Protein AF-A0A1F4UR75-F1 (afdb_monomer)

Structure (mmCIF, N/CA/C/O backbone):
data_AF-A0A1F4UR75-F1
#
_entry.id   AF-A0A1F4UR75-F1
#
loop_
_atom_site.group_PDB
_atom_site.id
_atom_site.type_symbol
_atom_site.label_atom_id
_atom_site.label_alt_id
_atom_site.label_comp_id
_atom_site.label_asym_id
_atom_site.label_entity_id
_atom_site.label_seq_id
_atom_site.pdbx_PDB_ins_code
_atom_site.Cartn_x
_atom_site.Cartn_y
_atom_site.Cartn_z
_atom_site.occupancy
_atom_site.B_iso_or_equiv
_atom_site.auth_seq_id
_atom_site.auth_comp_id
_atom_site.auth_asym_id
_atom_site.auth_atom_id
_atom_site.pdbx_PDB_model_num
ATOM 1 N N . MET A 1 1 ? 0.824 -4.057 62.130 1.00 45.56 1 MET A N 1
ATOM 2 C CA . MET A 1 1 ? 1.775 -4.028 60.997 1.00 45.56 1 MET A CA 1
ATOM 3 C C . MET A 1 1 ? 0.968 -3.821 59.730 1.00 45.56 1 MET A C 1
ATOM 5 O O . MET A 1 1 ? 0.044 -4.598 59.551 1.00 45.56 1 MET A O 1
ATOM 9 N N . ALA A 1 2 ? 1.361 -2.826 58.917 1.00 42.66 2 ALA A N 1
ATOM 10 C CA . ALA A 1 2 ? 0.898 -2.518 57.550 1.00 42.66 2 ALA A CA 1
ATOM 11 C C . ALA A 1 2 ? -0.597 -2.128 57.402 1.00 42.66 2 ALA A C 1
ATOM 13 O O . ALA A 1 2 ? -1.446 -2.700 58.062 1.00 42.66 2 ALA A O 1
ATOM 14 N N . MET A 1 3 ? -1.008 -1.160 56.581 1.00 41.28 3 MET A N 1
ATOM 15 C CA . MET A 1 3 ? -0.327 -0.401 55.528 1.00 41.28 3 MET A CA 1
ATOM 16 C C . MET A 1 3 ? -0.976 0.988 55.405 1.00 41.28 3 MET A C 1
ATOM 18 O O . MET A 1 3 ? -2.158 1.154 55.681 1.00 41.28 3 MET A O 1
ATOM 22 N N . ASN A 1 4 ? -0.145 1.960 55.041 1.00 51.75 4 ASN A N 1
ATOM 23 C CA . ASN A 1 4 ? -0.416 3.391 54.954 1.00 51.75 4 ASN A CA 1
ATOM 24 C C . ASN A 1 4 ? -1.057 3.724 53.592 1.00 51.75 4 ASN A C 1
ATOM 26 O O . ASN A 1 4 ? -0.573 3.233 52.570 1.00 51.75 4 ASN A O 1
ATOM 30 N N . GLU A 1 5 ? -2.111 4.538 53.589 1.00 48.75 5 GLU A N 1
ATOM 31 C CA . GLU A 1 5 ? -2.809 5.024 52.393 1.00 48.75 5 GLU A CA 1
ATOM 32 C C . GLU A 1 5 ? -2.070 6.204 51.731 1.00 48.75 5 GLU A C 1
ATOM 34 O O . GLU A 1 5 ? -1.594 7.122 52.395 1.00 48.75 5 GLU A O 1
ATOM 39 N N . GLU A 1 6 ? -1.986 6.117 50.400 1.00 46.66 6 GLU A N 1
ATOM 40 C CA . GLU A 1 6 ? -2.059 7.185 49.390 1.00 46.66 6 GLU A CA 1
ATOM 41 C C . GLU A 1 6 ? -1.242 8.482 49.544 1.00 46.66 6 GLU A C 1
ATOM 43 O O . GLU A 1 6 ? -1.611 9.452 50.203 1.00 46.66 6 GLU A O 1
ATOM 48 N N . SER A 1 7 ? -0.185 8.565 48.732 1.00 49.72 7 SER A N 1
ATOM 49 C CA . SER A 1 7 ? 0.423 9.817 48.286 1.00 49.72 7 SER A CA 1
ATOM 50 C C . SER A 1 7 ? -0.243 10.308 46.991 1.00 49.72 7 SER A C 1
ATOM 52 O O . SER A 1 7 ? -0.056 9.726 45.921 1.00 49.72 7 SER A O 1
ATOM 54 N N . VAL A 1 8 ? -0.992 11.405 47.091 1.00 53.31 8 VAL A N 1
ATOM 55 C CA . VAL A 1 8 ? -1.575 12.160 45.973 1.00 53.31 8 VAL A CA 1
ATOM 56 C C . VAL A 1 8 ? -0.464 12.807 45.132 1.00 53.31 8 VAL A C 1
ATOM 58 O O . VAL A 1 8 ? 0.271 13.674 45.606 1.00 53.31 8 VAL A O 1
ATOM 61 N N . ASN A 1 9 ? -0.353 12.393 43.867 1.00 53.16 9 ASN A N 1
ATOM 62 C CA . ASN A 1 9 ? 0.532 12.990 42.866 1.00 53.16 9 ASN A CA 1
ATOM 63 C C . ASN A 1 9 ? 0.052 14.399 42.490 1.00 53.16 9 ASN A C 1
ATOM 65 O O . ASN A 1 9 ? -0.975 14.566 41.833 1.00 53.16 9 ASN A O 1
ATOM 69 N N . GLN A 1 10 ? 0.830 15.417 42.858 1.00 45.66 10 GLN A N 1
ATOM 70 C CA . GLN A 1 10 ? 0.681 16.769 42.330 1.00 45.66 10 GLN A CA 1
ATOM 71 C C . GLN A 1 10 ? 1.393 16.891 40.980 1.00 45.66 10 GLN A C 1
ATOM 73 O O . GLN A 1 10 ? 2.597 17.143 40.915 1.00 45.66 10 GLN A O 1
ATOM 78 N N . LEU A 1 11 ? 0.641 16.741 39.889 1.00 48.97 11 LEU A N 1
ATOM 79 C CA . LEU A 1 11 ? 1.084 17.192 38.572 1.00 48.97 11 LEU A CA 1
ATOM 80 C C . LEU A 1 11 ? 0.939 18.714 38.509 1.00 48.97 11 LEU A C 1
ATOM 82 O O . LEU A 1 11 ? -0.148 19.272 38.380 1.00 48.97 11 LEU A O 1
ATOM 86 N N . LYS A 1 12 ? 2.084 19.374 38.660 1.00 50.56 12 LYS A N 1
ATOM 87 C CA . LYS A 1 12 ? 2.270 20.814 38.538 1.00 50.56 12 LYS A CA 1
ATOM 88 C C . LYS A 1 12 ? 1.898 21.236 37.113 1.00 50.56 12 LYS A C 1
ATOM 90 O O . LYS A 1 12 ? 2.596 20.902 36.159 1.00 50.56 12 LYS A O 1
ATOM 95 N N . GLN A 1 13 ? 0.780 21.939 36.986 1.00 46.56 13 GLN A N 1
ATOM 96 C CA . GLN A 1 13 ? 0.295 22.547 35.753 1.00 46.56 13 GLN A CA 1
ATOM 97 C C . GLN A 1 13 ? 1.332 23.573 35.267 1.00 46.56 13 GLN A C 1
ATOM 99 O O . GLN A 1 13 ? 1.573 24.585 35.923 1.00 46.56 13 GLN A O 1
ATOM 104 N N . ILE A 1 14 ? 2.008 23.268 34.159 1.00 51.44 14 ILE A N 1
ATOM 105 C CA . ILE A 1 14 ? 2.943 24.183 33.501 1.00 51.44 14 ILE A CA 1
ATOM 106 C C . ILE A 1 14 ? 2.097 25.122 32.640 1.00 51.44 14 ILE A C 1
ATOM 108 O O . ILE A 1 14 ? 1.549 24.708 31.620 1.00 51.44 14 ILE A O 1
ATOM 112 N N . GLU A 1 15 ? 1.950 26.373 33.075 1.00 43.03 15 GLU A N 1
ATOM 113 C CA . GLU A 1 15 ? 1.358 27.428 32.255 1.00 43.03 15 GLU A CA 1
ATOM 114 C C . GLU A 1 15 ? 2.256 27.699 31.034 1.00 43.03 15 GLU A C 1
ATOM 116 O O . GLU A 1 15 ? 3.467 27.896 31.189 1.00 43.03 15 GLU A O 1
ATOM 121 N N . PRO A 1 16 ? 1.703 27.725 29.810 1.00 51.28 16 PRO A N 1
ATOM 122 C CA . PRO A 1 16 ? 2.460 28.132 28.641 1.00 51.28 16 PRO A CA 1
ATOM 123 C C . PRO A 1 16 ? 2.776 29.627 28.743 1.00 51.28 16 PRO A C 1
ATOM 125 O O . PRO A 1 16 ? 1.888 30.479 28.707 1.00 51.28 16 PRO A O 1
ATOM 128 N N . HIS A 1 17 ? 4.066 29.946 28.858 1.00 49.00 17 HIS A N 1
ATOM 129 C CA . HIS A 1 17 ? 4.560 31.311 28.736 1.00 49.00 17 HIS A CA 1
ATOM 130 C C . HIS A 1 17 ? 4.099 31.911 27.403 1.00 49.00 17 HIS A C 1
ATOM 132 O O . HIS A 1 17 ? 4.398 31.382 26.330 1.00 49.00 17 HIS A O 1
ATOM 138 N N . ALA A 1 18 ? 3.381 33.032 27.498 1.00 47.09 18 ALA A N 1
ATOM 139 C CA . ALA A 1 18 ? 2.955 33.853 26.377 1.00 47.09 18 ALA A CA 1
ATOM 140 C C . ALA A 1 18 ? 4.167 34.232 25.513 1.00 47.09 18 ALA A C 1
ATOM 142 O O . ALA A 1 18 ? 4.957 35.113 25.852 1.00 47.09 18 ALA A O 1
ATOM 143 N N . THR A 1 19 ? 4.327 33.533 24.394 1.00 58.84 19 THR A N 1
ATOM 144 C CA . THR A 1 19 ? 5.276 33.900 23.351 1.00 58.84 19 THR A CA 1
ATOM 145 C C . THR A 1 19 ? 4.691 35.081 22.587 1.00 58.84 19 THR A C 1
ATOM 147 O O . THR A 1 19 ? 3.535 35.067 22.166 1.00 58.84 19 THR A O 1
ATOM 150 N N . ASN A 1 20 ? 5.487 36.146 22.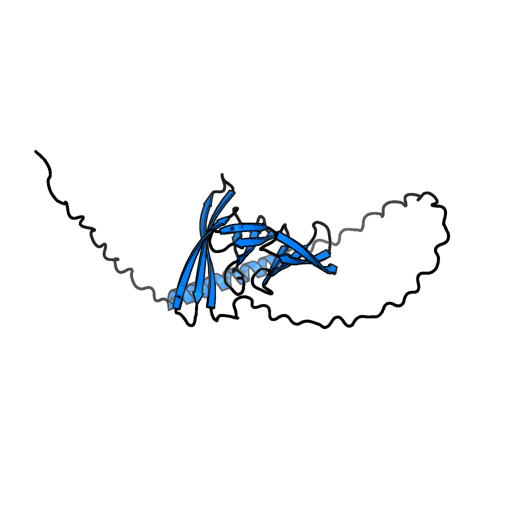482 1.00 60.06 20 ASN A N 1
ATOM 151 C CA . ASN A 1 20 ? 5.131 37.401 21.830 1.00 60.06 20 ASN A CA 1
ATOM 152 C C . ASN A 1 20 ? 4.484 37.134 20.464 1.00 60.06 20 ASN A C 1
ATOM 154 O O . ASN A 1 20 ? 5.114 36.566 19.572 1.00 60.06 20 ASN A O 1
ATOM 158 N N . GLY A 1 21 ? 3.212 37.520 20.339 1.00 56.16 21 GLY A N 1
ATOM 159 C CA . GLY A 1 21 ? 2.343 37.186 19.217 1.00 56.16 21 GLY A CA 1
ATOM 160 C C . GLY A 1 21 ? 2.830 37.768 17.897 1.00 56.16 21 GLY A C 1
ATOM 161 O O . GLY A 1 21 ? 2.436 38.863 17.499 1.00 56.16 21 GLY A O 1
ATOM 162 N N . ILE A 1 22 ? 3.649 37.004 17.179 1.00 68.75 22 ILE A N 1
ATOM 163 C CA . ILE A 1 22 ? 3.828 37.189 15.745 1.00 68.75 22 ILE A CA 1
ATOM 164 C C . ILE A 1 22 ? 2.495 36.796 15.111 1.00 68.75 22 ILE A C 1
ATOM 166 O O . ILE A 1 22 ? 2.059 35.650 15.198 1.00 68.75 22 ILE A O 1
ATOM 170 N N . SER A 1 23 ? 1.815 37.775 14.516 1.00 80.62 23 SER A N 1
ATOM 171 C CA . SER A 1 23 ? 0.553 37.542 13.816 1.00 80.62 23 SER A CA 1
ATOM 172 C C . SER A 1 23 ? 0.730 36.433 12.779 1.00 80.62 23 SER A C 1
ATOM 174 O O . SER A 1 23 ? 1.671 36.468 11.985 1.00 80.62 23 SER A O 1
ATOM 176 N N . TRP A 1 24 ? -0.206 35.484 12.735 1.00 76.00 24 TRP A N 1
ATOM 177 C CA . TRP A 1 24 ? -0.240 34.415 11.730 1.00 76.00 24 TRP A CA 1
ATOM 178 C C . TRP A 1 24 ? -0.169 34.952 10.291 1.00 76.00 24 TRP A C 1
ATOM 180 O O . TRP A 1 24 ? 0.378 34.301 9.405 1.00 76.00 24 TRP A O 1
ATOM 190 N N . LYS A 1 25 ? -0.635 36.189 10.063 1.00 81.06 25 LYS A N 1
ATOM 191 C CA . LYS A 1 25 ? -0.498 36.882 8.773 1.00 81.06 25 LYS A CA 1
ATOM 192 C C . LYS A 1 25 ? 0.965 37.142 8.404 1.00 81.06 25 LYS A C 1
ATOM 194 O O . LYS A 1 25 ? 1.336 36.987 7.246 1.00 81.06 25 LYS A O 1
ATOM 199 N N . THR A 1 26 ? 1.800 37.498 9.376 1.00 84.31 26 THR A N 1
ATOM 200 C CA . THR A 1 26 ? 3.237 37.721 9.174 1.00 84.31 26 THR A CA 1
ATOM 201 C C . THR A 1 26 ? 3.942 36.414 8.818 1.00 84.31 26 THR A C 1
ATOM 203 O O . THR A 1 26 ? 4.762 36.395 7.905 1.00 84.31 26 THR A O 1
ATOM 206 N N . VAL A 1 27 ? 3.572 35.309 9.472 1.00 82.38 27 VAL A N 1
ATOM 207 C CA . VAL A 1 27 ? 4.117 33.974 9.172 1.00 82.38 27 VAL A CA 1
ATOM 208 C C . VAL A 1 27 ? 3.752 33.539 7.750 1.00 82.38 27 VAL A C 1
ATOM 210 O O 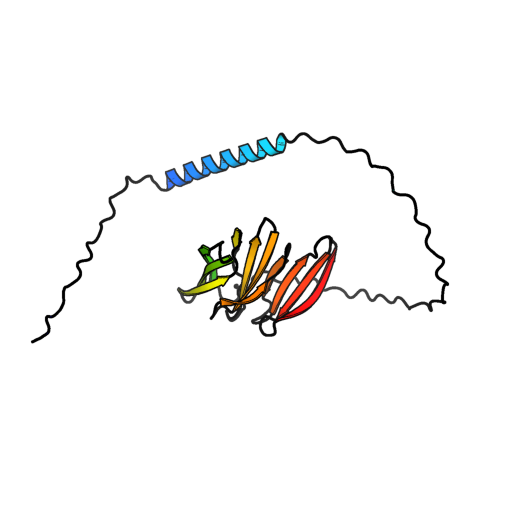. VAL A 1 27 ? 4.625 33.108 6.998 1.00 82.38 27 VAL A O 1
ATOM 213 N N . ALA A 1 28 ? 2.493 33.731 7.341 1.00 85.25 28 ALA A N 1
ATOM 214 C CA . ALA A 1 28 ? 2.035 33.397 5.993 1.00 85.25 28 ALA A CA 1
ATOM 215 C C . ALA A 1 28 ? 2.757 34.211 4.903 1.00 85.25 28 ALA A C 1
ATOM 217 O O . ALA A 1 28 ? 3.161 33.655 3.883 1.00 85.25 28 ALA A O 1
ATOM 218 N N . ILE A 1 29 ? 2.976 35.513 5.127 1.00 89.94 29 ILE A N 1
ATOM 219 C CA . ILE A 1 29 ? 3.695 36.377 4.177 1.00 89.94 29 ILE A CA 1
ATOM 220 C C . ILE A 1 29 ? 5.158 35.942 4.046 1.00 89.94 29 ILE A C 1
ATOM 222 O O . ILE A 1 29 ? 5.657 35.817 2.929 1.00 89.94 29 ILE A O 1
ATOM 226 N N . ILE A 1 30 ? 5.842 35.671 5.163 1.00 90.19 30 ILE A N 1
ATOM 227 C CA . ILE A 1 30 ? 7.238 35.211 5.138 1.00 90.19 30 ILE A CA 1
ATOM 228 C C . ILE A 1 30 ? 7.341 33.869 4.402 1.00 90.19 30 ILE A C 1
ATOM 230 O O . ILE A 1 30 ? 8.210 33.710 3.547 1.00 90.19 30 ILE A O 1
ATOM 234 N N . SER A 1 31 ? 6.423 32.934 4.665 1.00 89.81 31 SER A N 1
ATOM 235 C CA . SER A 1 31 ? 6.385 31.632 3.990 1.00 89.81 31 SER A CA 1
ATOM 236 C C . SER A 1 31 ? 6.200 31.762 2.470 1.00 89.81 31 SER A C 1
ATOM 238 O O . SER A 1 31 ? 6.928 31.124 1.705 1.00 89.81 31 SER A O 1
ATOM 240 N N . LEU A 1 32 ? 5.304 32.649 2.019 1.00 92.62 32 LEU A N 1
ATOM 241 C CA . LEU A 1 32 ? 5.087 32.932 0.595 1.00 92.62 32 LEU A CA 1
ATOM 242 C C . LEU A 1 32 ? 6.330 33.524 -0.080 1.00 92.62 32 LEU A C 1
ATOM 244 O O . LEU A 1 32 ? 6.699 33.094 -1.173 1.00 92.62 32 LEU A O 1
ATOM 248 N N . VAL A 1 33 ? 6.997 34.481 0.573 1.00 93.69 33 VAL A N 1
ATOM 249 C CA . VAL A 1 33 ? 8.207 35.118 0.029 1.00 93.69 33 VAL A CA 1
ATOM 250 C C . VAL A 1 33 ? 9.348 34.109 -0.085 1.00 93.69 33 VAL A C 1
ATOM 252 O O . VAL A 1 33 ? 9.989 34.039 -1.132 1.00 93.69 33 VAL A O 1
ATOM 255 N N . VAL A 1 34 ? 9.579 33.295 0.950 1.00 93.81 34 VAL A N 1
ATOM 256 C CA . VAL A 1 34 ? 10.643 32.277 0.951 1.00 93.81 34 VAL A CA 1
ATOM 257 C C . VAL A 1 34 ? 10.380 31.208 -0.114 1.00 93.81 34 VAL A C 1
ATOM 259 O O . VAL A 1 34 ? 11.286 30.873 -0.877 1.00 93.81 34 VAL A O 1
ATOM 262 N N . SER A 1 35 ? 9.136 30.731 -0.229 1.00 89.94 35 SER A N 1
ATOM 263 C CA . SER A 1 35 ? 8.757 29.717 -1.223 1.00 89.94 35 SER A CA 1
ATOM 264 C C . SER A 1 35 ? 8.888 30.242 -2.657 1.00 89.94 35 SER A C 1
ATOM 266 O O . SER A 1 35 ? 9.420 29.551 -3.526 1.00 89.94 35 SER A O 1
ATOM 268 N N . GLY A 1 36 ? 8.479 31.492 -2.908 1.00 94.19 36 GLY A N 1
ATOM 269 C CA . GLY A 1 36 ? 8.629 32.129 -4.218 1.00 94.19 36 GLY A CA 1
ATOM 270 C C . GLY A 1 36 ? 10.093 32.322 -4.629 1.00 94.19 36 GLY A C 1
ATOM 271 O O . GLY A 1 36 ? 10.456 32.052 -5.774 1.00 94.19 36 GLY A O 1
ATOM 272 N N . LEU A 1 37 ? 10.956 32.731 -3.694 1.00 95.38 37 LEU A N 1
ATOM 273 C CA . LEU A 1 37 ? 12.392 32.901 -3.947 1.00 95.38 37 LEU A CA 1
ATOM 274 C C . LEU A 1 37 ? 13.082 31.567 -4.257 1.00 95.38 37 LEU A C 1
ATOM 276 O O . LEU A 1 37 ? 13.896 31.495 -5.180 1.00 95.38 37 LEU A O 1
ATOM 280 N N . LEU A 1 38 ? 12.721 30.506 -3.530 1.00 93.62 38 LEU A N 1
ATOM 281 C CA . LEU A 1 38 ? 13.238 29.161 -3.772 1.00 93.62 38 LEU A CA 1
ATOM 282 C C . LEU A 1 38 ? 12.833 28.647 -5.161 1.00 93.62 38 LEU A C 1
ATOM 284 O O . LEU A 1 38 ? 13.672 28.126 -5.897 1.00 93.62 38 LEU A O 1
ATOM 288 N N . PHE A 1 39 ? 11.576 28.858 -5.556 1.00 93.12 39 PHE A N 1
ATOM 289 C CA . PHE A 1 39 ? 11.079 28.467 -6.874 1.00 93.12 39 PHE A CA 1
ATOM 290 C C . PHE A 1 39 ? 11.828 29.176 -8.016 1.00 93.12 39 PHE A C 1
ATOM 292 O O . PHE A 1 39 ? 12.240 28.536 -8.987 1.00 93.12 39 PHE A O 1
ATOM 299 N N . LEU A 1 40 ? 12.089 30.481 -7.881 1.00 95.06 40 LEU A N 1
ATOM 300 C CA . LEU A 1 40 ? 12.864 31.241 -8.869 1.00 95.06 40 LEU A CA 1
ATOM 301 C C . LEU A 1 40 ? 14.317 30.754 -8.985 1.00 95.06 40 LEU A C 1
ATOM 303 O O . LEU A 1 40 ? 14.854 30.698 -10.094 1.00 95.06 40 LEU A O 1
ATOM 307 N N . LEU A 1 41 ? 14.949 30.361 -7.874 1.00 93.62 41 LEU A N 1
ATOM 308 C CA . LEU A 1 41 ? 16.299 29.787 -7.894 1.00 93.62 41 LEU A CA 1
ATOM 309 C C . LEU A 1 41 ? 16.344 28.439 -8.624 1.00 93.62 41 LEU A C 1
ATOM 311 O O . LEU A 1 41 ? 17.260 28.208 -9.415 1.00 93.62 41 LEU A O 1
ATOM 315 N N . ILE A 1 42 ? 15.348 27.573 -8.416 1.00 91.81 42 ILE A N 1
ATOM 316 C CA . ILE A 1 42 ? 15.246 26.285 -9.119 1.00 91.81 42 ILE A CA 1
ATOM 317 C C . ILE A 1 42 ? 15.095 26.510 -10.628 1.00 91.81 42 ILE A C 1
ATOM 319 O O . ILE A 1 42 ? 15.823 25.902 -11.416 1.00 91.81 42 ILE A O 1
ATOM 323 N N . LEU A 1 43 ? 14.219 27.430 -11.044 1.00 91.06 43 LEU A N 1
ATOM 324 C CA . LEU A 1 43 ? 14.051 27.773 -12.460 1.00 91.06 43 LEU A CA 1
ATOM 325 C C . LEU A 1 43 ? 15.346 28.308 -13.087 1.00 91.06 43 LEU A C 1
ATOM 327 O O . LEU A 1 43 ? 15.711 27.902 -14.192 1.00 91.06 43 LEU A O 1
ATOM 331 N N . ALA A 1 44 ? 16.080 29.164 -12.373 1.00 92.00 44 ALA A N 1
ATOM 332 C CA . ALA A 1 44 ? 17.362 29.686 -12.841 1.00 92.00 44 ALA A CA 1
ATOM 333 C C . ALA A 1 44 ? 18.430 28.586 -12.999 1.00 92.00 44 ALA A C 1
ATOM 335 O O . ALA A 1 44 ? 19.242 28.643 -13.926 1.00 92.00 44 ALA A O 1
ATOM 336 N N . LEU A 1 45 ? 18.426 27.570 -12.130 1.00 88.94 45 LEU A N 1
ATOM 337 C CA . LEU A 1 45 ? 19.327 26.418 -12.231 1.00 88.94 45 LEU A CA 1
ATOM 338 C C . LEU A 1 45 ? 18.985 25.511 -13.418 1.00 88.94 45 LEU A C 1
ATOM 340 O O . LEU A 1 45 ? 19.894 25.033 -14.096 1.00 88.94 45 LEU A O 1
ATOM 344 N N . ILE A 1 46 ? 17.697 25.303 -13.705 1.00 86.25 46 ILE A N 1
ATOM 345 C CA . ILE A 1 46 ? 17.254 24.518 -14.867 1.00 86.25 46 ILE A CA 1
ATOM 346 C C . ILE A 1 46 ? 17.636 25.235 -16.167 1.00 86.25 46 ILE A C 1
ATOM 348 O O . ILE A 1 46 ? 18.216 24.613 -17.057 1.00 86.25 46 ILE A O 1
ATOM 352 N N . ALA A 1 47 ? 17.403 26.548 -16.252 1.00 83.44 47 ALA A N 1
ATOM 353 C CA . ALA A 1 47 ? 17.735 27.350 -17.432 1.00 83.44 47 ALA A CA 1
ATOM 354 C C . ALA A 1 47 ? 19.246 27.411 -17.735 1.00 83.44 47 ALA A C 1
ATOM 356 O O . ALA A 1 47 ? 19.637 27.668 -18.870 1.00 83.44 47 ALA A O 1
ATOM 357 N N . ARG A 1 48 ? 20.106 27.170 -16.735 1.00 81.06 48 ARG A N 1
ATOM 358 C CA . ARG A 1 48 ? 21.569 27.168 -16.889 1.00 81.06 48 ARG A CA 1
ATOM 359 C C . ARG A 1 48 ? 22.170 25.811 -17.241 1.00 81.06 48 ARG A C 1
ATOM 361 O O . ARG A 1 48 ? 23.391 25.737 -17.372 1.00 81.06 48 ARG A O 1
ATOM 368 N N . ARG A 1 49 ? 21.379 24.743 -17.394 1.00 75.81 49 ARG A N 1
ATOM 369 C CA . ARG A 1 49 ? 21.950 23.454 -17.802 1.00 75.81 49 ARG A CA 1
ATOM 370 C C . ARG A 1 49 ? 22.513 23.580 -19.225 1.00 75.81 49 ARG A C 1
ATOM 372 O O . ARG A 1 49 ? 21.748 23.871 -20.144 1.00 75.81 49 ARG A O 1
ATOM 379 N N . PRO A 1 50 ? 23.831 23.390 -19.423 1.00 69.12 50 PRO A N 1
ATOM 380 C CA . PRO A 1 50 ? 24.413 23.420 -20.753 1.00 69.12 50 PRO A CA 1
ATOM 381 C C . PRO A 1 50 ? 23.787 22.293 -21.573 1.00 69.12 50 PRO A C 1
ATOM 383 O O . PRO A 1 50 ? 23.789 21.136 -21.147 1.00 69.12 50 PRO A O 1
ATOM 386 N N . MET A 1 51 ? 23.224 22.635 -22.733 1.00 68.19 51 MET A N 1
ATOM 387 C CA . MET A 1 51 ? 22.800 21.635 -23.706 1.00 68.19 51 MET A CA 1
ATOM 388 C C . MET A 1 51 ? 24.044 20.852 -24.123 1.00 68.19 51 MET A C 1
ATOM 390 O O . MET A 1 51 ? 24.936 21.395 -24.775 1.00 68.19 51 MET A O 1
ATOM 394 N N . LEU A 1 52 ? 24.132 19.593 -23.690 1.00 72.19 52 LEU A N 1
ATOM 395 C CA . LEU A 1 52 ? 25.164 18.691 -24.178 1.00 72.19 52 LEU A CA 1
ATOM 396 C C . LEU A 1 52 ? 24.992 18.547 -25.696 1.00 72.19 52 LEU A C 1
ATOM 398 O O . LEU A 1 52 ? 23.865 18.348 -26.159 1.00 72.19 52 LEU A O 1
ATOM 402 N N . PRO A 1 53 ? 26.079 18.658 -26.477 1.00 73.81 53 PRO A N 1
ATOM 403 C CA . PRO A 1 53 ? 26.013 18.404 -27.903 1.00 73.81 53 PRO A CA 1
ATOM 404 C C . PRO A 1 53 ? 25.534 16.962 -28.139 1.00 73.81 53 PRO A C 1
ATOM 406 O O . PRO A 1 53 ? 25.916 16.063 -27.381 1.00 73.81 53 PRO A O 1
ATOM 409 N N . PRO A 1 54 ? 24.697 16.726 -29.164 1.00 69.38 54 PRO A N 1
ATOM 410 C CA . PRO A 1 54 ? 24.232 15.387 -29.496 1.00 69.38 54 PRO A CA 1
ATOM 411 C C . PRO A 1 54 ? 25.440 14.479 -29.741 1.00 69.38 54 PRO A C 1
ATOM 413 O O . PRO A 1 54 ? 26.321 14.809 -30.540 1.00 69.38 54 PRO A O 1
ATOM 416 N N . GLN A 1 55 ? 25.509 13.357 -29.021 1.00 72.19 55 GLN A N 1
ATOM 417 C CA . GLN A 1 55 ? 26.572 12.383 -29.234 1.00 72.19 55 GLN A CA 1
ATOM 418 C C . GLN A 1 55 ? 26.410 11.730 -30.616 1.00 72.19 55 GLN A C 1
ATOM 420 O O . GLN A 1 55 ? 25.285 11.409 -31.010 1.00 72.19 55 GLN A O 1
ATOM 425 N N . PRO A 1 56 ? 27.508 11.524 -31.362 1.00 68.88 56 PRO A N 1
ATOM 426 C CA . PRO A 1 56 ? 27.461 10.805 -32.624 1.00 68.88 56 PRO A CA 1
ATOM 427 C C . PRO A 1 56 ? 27.040 9.350 -32.383 1.00 68.88 56 PRO A C 1
ATOM 429 O O . PRO A 1 56 ? 27.601 8.662 -31.531 1.00 68.88 56 PRO A O 1
ATOM 432 N N . LEU A 1 57 ? 26.047 8.896 -33.152 1.00 63.28 57 LEU A N 1
ATOM 433 C CA . LEU A 1 57 ? 25.611 7.501 -33.217 1.00 63.28 57 LEU A CA 1
ATOM 434 C C . LEU A 1 57 ? 26.818 6.608 -33.535 1.00 63.28 57 LEU A C 1
ATOM 436 O O . LEU A 1 57 ? 27.425 6.727 -34.600 1.00 63.28 57 LEU A O 1
ATOM 440 N N . GLY A 1 58 ? 27.173 5.736 -32.593 1.00 71.12 58 GLY A N 1
ATOM 441 C CA . GLY A 1 58 ? 28.182 4.704 -32.807 1.00 71.12 58 GLY A CA 1
ATOM 442 C C . GLY A 1 58 ? 27.758 3.716 -33.906 1.00 71.12 58 GLY A C 1
ATOM 443 O O . GLY A 1 58 ? 26.566 3.591 -34.200 1.00 71.12 58 GLY A O 1
ATOM 444 N N . PRO A 1 59 ? 28.718 3.018 -34.535 1.00 65.69 59 PRO A N 1
ATOM 445 C CA . PRO A 1 59 ? 28.430 2.064 -35.597 1.00 65.69 59 PRO A CA 1
ATOM 446 C C . PRO A 1 59 ? 27.574 0.898 -35.084 1.00 65.69 59 PRO A C 1
ATOM 448 O O . PRO A 1 59 ? 27.852 0.313 -34.036 1.00 65.69 59 PRO A O 1
ATOM 451 N N . LEU A 1 60 ? 26.537 0.574 -35.858 1.00 63.09 60 LEU A N 1
ATOM 452 C CA . LEU A 1 60 ? 25.646 -0.567 -35.652 1.00 63.09 60 LEU A CA 1
ATOM 453 C C . LEU A 1 60 ? 26.443 -1.886 -35.618 1.00 63.09 60 LEU A C 1
ATOM 455 O O . LEU A 1 60 ? 27.326 -2.079 -36.460 1.00 63.09 60 LEU A O 1
ATOM 459 N N . PRO A 1 61 ? 26.141 -2.805 -34.683 1.00 58.41 61 PRO A N 1
ATOM 460 C CA . PRO A 1 61 ? 26.768 -4.117 -34.654 1.00 58.41 61 PRO A CA 1
ATOM 461 C C . PRO A 1 61 ? 26.357 -4.950 -35.875 1.00 58.41 61 PRO A C 1
ATOM 463 O O . PRO A 1 61 ? 25.196 -4.971 -36.280 1.00 58.41 61 PRO A O 1
ATOM 466 N N . LEU A 1 62 ? 27.357 -5.623 -36.447 1.00 57.75 62 LEU A N 1
ATOM 467 C CA . LEU A 1 62 ? 27.255 -6.517 -37.595 1.00 57.75 62 LEU A CA 1
ATOM 468 C C . LEU A 1 62 ? 26.289 -7.683 -37.351 1.00 57.75 62 LEU A C 1
ATOM 470 O O . LEU A 1 62 ? 26.296 -8.330 -36.304 1.00 57.75 62 LEU A O 1
ATOM 474 N N . GLU A 1 63 ? 25.516 -7.940 -38.399 1.00 56.59 63 GLU A N 1
ATOM 475 C CA . GLU A 1 63 ? 24.552 -9.012 -38.609 1.00 56.59 63 GLU A CA 1
ATOM 476 C C . GLU A 1 63 ? 25.123 -10.397 -38.256 1.00 56.59 63 GLU A C 1
ATOM 478 O O . GLU A 1 63 ? 26.077 -10.881 -38.869 1.00 56.59 63 GLU A O 1
ATOM 483 N N . VAL A 1 64 ? 24.535 -11.039 -37.244 1.00 55.81 64 VAL A N 1
ATOM 484 C CA . VAL A 1 64 ? 24.813 -12.434 -36.886 1.00 55.81 64 VAL A CA 1
ATOM 485 C C . VAL A 1 64 ? 23.943 -13.328 -37.765 1.00 55.81 64 VAL A C 1
ATOM 487 O O . VAL A 1 64 ? 22.716 -13.254 -37.716 1.00 55.81 64 VAL A O 1
ATOM 490 N N . ALA A 1 65 ? 24.589 -14.178 -38.563 1.00 55.25 65 ALA A N 1
ATOM 491 C CA . ALA A 1 65 ? 23.938 -15.157 -39.424 1.00 55.25 65 ALA A CA 1
ATOM 492 C C . ALA A 1 65 ? 23.002 -16.082 -38.622 1.00 55.25 65 ALA A C 1
ATOM 494 O O . ALA A 1 65 ? 23.438 -16.805 -37.723 1.00 55.25 65 ALA A O 1
ATOM 495 N N . GLN A 1 66 ? 21.714 -16.067 -38.969 1.00 45.50 66 GLN A N 1
ATOM 496 C CA . GLN A 1 66 ? 20.717 -17.012 -38.467 1.00 45.50 66 GLN A CA 1
ATOM 497 C C . GLN A 1 66 ? 20.850 -18.373 -39.177 1.00 45.50 66 GLN A C 1
ATOM 499 O O . GLN A 1 66 ? 21.029 -18.407 -40.396 1.00 45.50 66 GLN A O 1
ATOM 504 N N . PRO A 1 67 ? 20.719 -19.506 -38.464 1.00 51.81 67 PRO A N 1
ATOM 505 C CA . PRO A 1 67 ? 20.614 -20.819 -39.092 1.00 51.81 67 PRO A CA 1
ATOM 506 C C . PRO A 1 67 ? 19.229 -21.025 -39.731 1.00 51.81 67 PRO A C 1
ATOM 508 O O . PRO A 1 67 ? 18.205 -20.667 -39.148 1.00 51.81 67 PRO A O 1
ATOM 511 N N . GLU A 1 68 ? 19.205 -21.641 -40.918 1.00 44.91 68 GLU A N 1
ATOM 512 C CA . GLU A 1 68 ? 17.990 -22.040 -41.640 1.00 44.91 68 GLU A CA 1
ATOM 513 C C . GLU A 1 68 ? 17.087 -22.936 -40.776 1.00 44.91 68 GLU A C 1
ATOM 515 O O . GLU A 1 68 ? 17.362 -24.117 -40.548 1.00 44.91 68 GLU A O 1
ATOM 520 N N . ILE A 1 69 ? 15.956 -22.383 -40.339 1.00 49.03 69 ILE A N 1
ATOM 521 C CA . ILE A 1 69 ? 14.841 -23.153 -39.791 1.00 49.03 69 ILE A CA 1
ATOM 522 C C . ILE A 1 69 ? 13.977 -23.605 -40.971 1.00 49.03 69 ILE A C 1
ATOM 524 O O . ILE A 1 69 ? 13.383 -22.790 -41.677 1.00 49.03 69 ILE A O 1
ATOM 528 N N . LYS A 1 70 ? 13.902 -24.924 -41.180 1.00 44.66 70 LYS A N 1
ATOM 529 C CA . LYS A 1 70 ? 13.009 -25.557 -42.159 1.00 44.66 70 LYS A CA 1
ATOM 530 C C . LYS A 1 70 ? 11.561 -25.120 -41.914 1.00 44.66 70 LYS A C 1
ATOM 532 O O . LYS A 1 70 ? 10.984 -25.417 -40.870 1.00 44.66 70 LYS A O 1
ATOM 537 N N . GLN A 1 71 ? 10.983 -24.439 -42.901 1.00 41.47 71 GLN A N 1
ATOM 538 C CA . GLN A 1 71 ? 9.573 -24.063 -42.948 1.00 41.47 71 GLN A CA 1
ATOM 539 C C . GLN A 1 71 ? 8.693 -25.317 -43.019 1.00 41.47 71 GLN A C 1
ATOM 541 O O . GLN A 1 71 ? 8.601 -25.968 -44.058 1.00 41.47 71 GLN A O 1
ATOM 546 N N . ASN A 1 72 ? 8.009 -25.634 -41.921 1.00 46.97 72 ASN A N 1
ATOM 547 C CA . ASN A 1 72 ? 6.793 -26.435 -41.985 1.00 46.97 72 ASN A CA 1
ATOM 548 C C . ASN A 1 72 ? 5.636 -25.512 -42.383 1.00 46.97 72 ASN A C 1
ATOM 550 O O . ASN A 1 72 ? 5.474 -24.430 -41.819 1.00 46.97 72 ASN A O 1
ATOM 554 N N . ALA A 1 73 ? 4.863 -25.940 -43.380 1.00 43.53 73 ALA A N 1
ATOM 555 C CA . ALA A 1 73 ? 3.737 -25.203 -43.938 1.00 43.53 73 ALA A CA 1
ATOM 556 C C . ALA A 1 73 ? 2.740 -24.781 -42.845 1.00 43.53 73 ALA A C 1
ATOM 558 O O . ALA A 1 73 ? 2.135 -25.621 -42.178 1.00 43.53 73 ALA A O 1
ATOM 559 N N . MET A 1 74 ? 2.573 -23.468 -42.679 1.00 39.38 74 MET A N 1
ATOM 560 C CA . MET A 1 74 ? 1.549 -22.864 -41.833 1.00 39.38 74 MET A CA 1
ATOM 561 C C . MET A 1 74 ? 0.242 -22.777 -42.622 1.00 39.38 74 MET A C 1
ATOM 563 O O . MET A 1 74 ? 0.159 -22.111 -43.654 1.00 39.38 74 MET A O 1
ATOM 567 N N . THR A 1 75 ? -0.788 -23.452 -42.125 1.00 46.38 75 THR A N 1
ATOM 568 C CA . THR A 1 75 ? -2.175 -23.259 -42.549 1.00 46.38 75 THR A CA 1
ATOM 569 C C . THR A 1 75 ? -2.605 -21.827 -42.198 1.00 46.38 75 THR A C 1
ATOM 571 O O . THR A 1 75 ? -2.352 -21.396 -41.070 1.00 46.38 75 THR A O 1
ATOM 574 N N . PRO A 1 76 ? -3.243 -21.066 -43.105 1.00 40.59 76 PRO A N 1
ATOM 575 C CA . PRO A 1 76 ? -3.669 -19.703 -42.810 1.00 40.59 76 PRO A CA 1
ATOM 576 C C . PRO A 1 76 ? -4.748 -19.704 -41.720 1.00 40.59 76 PRO A C 1
ATOM 578 O O . PRO A 1 76 ? -5.823 -20.280 -41.888 1.00 40.59 76 PRO A O 1
ATOM 581 N N . VAL A 1 77 ? -4.450 -19.048 -40.598 1.00 43.81 77 VAL A N 1
ATOM 582 C CA . VAL A 1 77 ? -5.428 -18.747 -39.548 1.00 43.81 77 VAL A CA 1
ATOM 583 C C . VAL A 1 77 ? -6.354 -17.646 -40.080 1.00 43.81 77 VAL A C 1
ATOM 585 O O . VAL A 1 77 ? -5.858 -16.617 -40.540 1.00 43.81 77 VAL A O 1
ATOM 588 N N . PRO A 1 78 ? -7.686 -17.824 -40.063 1.00 37.81 78 PRO A N 1
ATOM 589 C CA . PRO A 1 78 ? -8.601 -16.798 -40.535 1.00 37.81 78 PRO A CA 1
ATOM 590 C C . PRO A 1 78 ? -8.633 -15.630 -39.543 1.00 37.81 78 PRO A C 1
ATOM 592 O O . PRO A 1 78 ? -9.216 -15.722 -38.464 1.00 37.81 78 PRO A O 1
ATOM 595 N N . THR A 1 79 ? -8.027 -14.508 -39.929 1.00 43.75 79 THR A N 1
ATOM 596 C CA . THR A 1 79 ? -8.089 -13.239 -39.196 1.00 43.75 79 THR A CA 1
ATOM 597 C C . THR A 1 79 ? -9.471 -12.608 -39.368 1.00 43.75 79 THR A C 1
ATOM 599 O O . THR A 1 79 ? -9.693 -11.770 -40.237 1.00 43.75 79 THR A O 1
ATOM 602 N N . LYS A 1 80 ? -10.424 -13.009 -38.527 1.00 39.09 80 LYS A N 1
ATOM 603 C CA . LYS A 1 80 ? -11.537 -12.139 -38.134 1.00 39.09 80 LYS A CA 1
ATOM 604 C C . LYS A 1 80 ? -11.176 -11.539 -36.781 1.00 39.09 80 LYS A C 1
ATOM 606 O O . LYS A 1 80 ? -11.550 -12.075 -35.747 1.00 39.09 80 LYS A O 1
ATOM 611 N N . GLN A 1 81 ? -10.395 -10.459 -36.797 1.00 36.88 81 GLN A N 1
ATOM 612 C CA . GLN A 1 81 ? -10.310 -9.581 -35.634 1.00 36.88 81 GLN A CA 1
ATOM 613 C C . GLN A 1 81 ? -11.610 -8.786 -35.587 1.00 36.88 81 GLN A C 1
ATOM 615 O O . GLN A 1 81 ? -11.793 -7.797 -36.293 1.00 36.88 81 GLN A O 1
ATOM 620 N N . GLU A 1 82 ? -12.545 -9.296 -34.799 1.00 34.16 82 GLU A N 1
ATOM 621 C CA . GLU A 1 82 ? -13.668 -8.526 -34.303 1.00 34.16 82 GLU A CA 1
ATOM 622 C C . GLU A 1 82 ? -13.071 -7.427 -33.417 1.00 34.16 82 GLU A C 1
ATOM 624 O O . GLU A 1 82 ? -12.451 -7.702 -32.392 1.00 34.16 82 GLU A O 1
ATOM 629 N N . THR A 1 83 ? -13.132 -6.177 -33.879 1.00 35.66 83 THR A N 1
ATOM 630 C CA . THR A 1 83 ? -12.794 -5.021 -33.050 1.00 35.66 83 THR A CA 1
ATOM 631 C C . THR A 1 83 ? -13.891 -4.902 -32.005 1.00 35.66 83 THR A C 1
ATOM 633 O O . THR A 1 83 ? -14.906 -4.240 -32.224 1.00 35.66 83 THR A O 1
ATOM 636 N N . GLU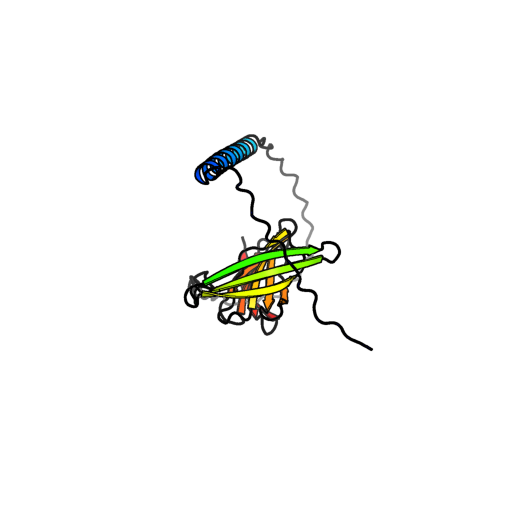 A 1 84 ? -13.716 -5.611 -30.895 1.00 36.72 84 GLU A N 1
ATOM 637 C CA . GLU A 1 84 ? -14.528 -5.422 -29.707 1.00 36.72 84 GLU A CA 1
ATOM 638 C C . GLU A 1 84 ? -14.344 -3.960 -29.291 1.00 36.72 84 GLU A C 1
ATOM 640 O O . GLU A 1 84 ? -13.230 -3.494 -29.031 1.00 36.72 84 GLU A O 1
ATOM 645 N N . LYS A 1 85 ? -15.432 -3.187 -29.359 1.00 28.17 85 LYS A N 1
ATOM 646 C CA . LYS A 1 85 ? -15.473 -1.837 -28.806 1.00 28.17 85 LYS A CA 1
ATOM 647 C C . LYS A 1 85 ? -15.135 -1.979 -27.329 1.00 28.17 85 LYS A C 1
ATOM 649 O O . LYS A 1 85 ? -15.969 -2.422 -26.550 1.00 28.17 85 LYS A O 1
ATOM 654 N N . ILE A 1 86 ? -13.911 -1.615 -26.963 1.00 33.69 86 ILE A N 1
ATOM 655 C CA . ILE A 1 86 ? -13.543 -1.413 -25.570 1.00 33.69 86 ILE A CA 1
ATOM 656 C C . ILE A 1 86 ? -14.366 -0.210 -25.124 1.00 33.69 86 ILE A C 1
ATOM 658 O O . ILE A 1 86 ? -14.055 0.932 -25.472 1.00 33.69 86 ILE A O 1
ATOM 662 N N . ASP A 1 87 ? -15.472 -0.479 -24.435 1.00 27.80 87 ASP A N 1
ATOM 663 C CA . ASP A 1 87 ? -16.213 0.554 -23.733 1.00 27.80 87 ASP A CA 1
ATOM 664 C C . ASP A 1 87 ? -15.226 1.243 -22.788 1.00 27.80 87 ASP A C 1
ATOM 666 O O . ASP A 1 87 ? -14.615 0.621 -21.916 1.00 27.80 87 ASP A O 1
ATOM 670 N N . VAL A 1 88 ? -15.009 2.537 -23.020 1.00 28.88 88 VAL A N 1
ATOM 671 C CA . VAL A 1 88 ? -14.183 3.379 -22.160 1.00 28.88 88 VAL A CA 1
ATOM 672 C C . VAL A 1 88 ? -14.934 3.512 -20.842 1.00 28.88 88 VAL A C 1
ATOM 674 O O . VAL A 1 88 ? -15.790 4.381 -20.684 1.00 28.88 88 VAL A O 1
ATOM 677 N N . PHE A 1 89 ? -14.651 2.614 -19.902 1.00 33.09 89 PHE A N 1
ATOM 678 C CA . PHE A 1 89 ? -15.125 2.746 -18.536 1.00 33.09 89 PHE A CA 1
ATOM 679 C C . PHE A 1 89 ? -14.345 3.879 -17.869 1.00 33.09 89 PHE A C 1
ATOM 681 O O . PHE A 1 89 ? -13.217 3.715 -17.404 1.00 33.09 89 PHE A O 1
ATOM 688 N N . THR A 1 90 ? -14.953 5.060 -17.831 1.00 26.98 90 THR A N 1
ATOM 689 C CA . THR A 1 90 ? -14.542 6.149 -16.947 1.00 26.98 90 THR A CA 1
ATOM 690 C C . THR A 1 90 ? -14.888 5.731 -15.519 1.00 26.98 90 THR A C 1
ATOM 692 O O . THR A 1 90 ? -16.005 5.936 -15.049 1.00 26.98 90 THR A O 1
ATOM 695 N N . PHE A 1 91 ? -13.951 5.075 -14.836 1.00 34.16 91 PHE A N 1
ATOM 696 C CA . PHE A 1 91 ? -14.102 4.751 -13.421 1.00 34.16 91 PHE A CA 1
ATOM 697 C C . PHE A 1 91 ? -13.861 6.024 -12.593 1.00 34.16 91 PHE A C 1
ATOM 699 O O . PHE A 1 91 ? -12.773 6.596 -12.697 1.00 34.16 91 PHE A O 1
ATOM 706 N N . PRO A 1 92 ? -14.832 6.503 -11.795 1.00 35.31 92 PRO A N 1
ATOM 707 C CA . PRO A 1 92 ? -14.585 7.595 -10.858 1.00 35.31 92 PRO A CA 1
ATOM 708 C C . PRO A 1 92 ? -13.517 7.145 -9.850 1.00 35.31 92 PRO A C 1
ATOM 710 O O . PRO A 1 92 ? -13.673 6.134 -9.165 1.00 35.31 92 PRO A O 1
ATOM 713 N N . SER A 1 93 ? -12.388 7.851 -9.826 1.00 38.12 93 SER A N 1
ATOM 714 C CA . SER A 1 93 ? -11.183 7.498 -9.073 1.00 38.12 93 SER A CA 1
ATOM 715 C C . SER A 1 93 ? -11.289 7.927 -7.609 1.00 38.12 93 SER A C 1
ATOM 717 O O . SER A 1 93 ? -10.582 8.835 -7.204 1.00 38.12 93 SER A O 1
ATOM 719 N N . ASP A 1 94 ? -12.178 7.316 -6.829 1.00 44.19 94 ASP A N 1
ATOM 720 C CA . ASP A 1 94 ? -12.645 7.926 -5.576 1.00 44.19 94 ASP A CA 1
ATOM 721 C C . ASP A 1 94 ? -13.047 6.883 -4.508 1.00 44.19 94 ASP A C 1
ATOM 723 O O . ASP A 1 94 ? -14.055 7.026 -3.816 1.00 44.19 94 ASP A O 1
ATOM 727 N N . ALA A 1 95 ? -12.298 5.790 -4.333 1.00 42.62 95 ALA A N 1
ATOM 728 C CA . ALA A 1 95 ? -12.611 4.793 -3.297 1.00 42.62 95 ALA A CA 1
ATOM 729 C C . ALA A 1 95 ? -12.204 5.239 -1.869 1.00 42.62 95 ALA A C 1
ATOM 731 O O . ALA A 1 95 ? -11.259 4.732 -1.271 1.00 42.62 95 ALA A O 1
ATOM 732 N N . PHE A 1 96 ? -12.941 6.242 -1.388 1.00 44.78 96 PHE A N 1
ATOM 733 C CA . PHE A 1 96 ? -13.468 6.473 -0.030 1.00 44.78 96 PHE A CA 1
ATOM 734 C C . PHE A 1 96 ? -14.764 7.331 -0.102 1.00 44.78 96 PHE A C 1
ATOM 736 O O . PHE A 1 96 ? -15.470 7.505 0.886 1.00 44.78 96 PHE A O 1
ATOM 743 N N . PHE A 1 97 ? -15.180 7.798 -1.292 1.00 47.03 97 PHE A N 1
ATOM 744 C CA . PHE A 1 97 ? -16.332 8.687 -1.488 1.00 47.03 97 PHE A CA 1
ATOM 745 C C . PHE A 1 97 ? -17.713 8.044 -1.292 1.00 47.03 97 PHE A C 1
ATOM 747 O O . PHE A 1 97 ? -18.719 8.750 -1.356 1.00 47.03 97 PHE A O 1
ATOM 754 N N . LEU A 1 98 ? -17.813 6.739 -1.015 1.00 48.53 98 LEU A N 1
ATOM 755 C CA . LEU A 1 98 ? -19.112 6.142 -0.674 1.00 48.53 98 LEU A CA 1
ATOM 756 C C . LEU A 1 98 ? -19.554 6.466 0.765 1.00 48.53 98 LEU A C 1
ATOM 758 O O . LEU A 1 98 ? -20.750 6.427 1.057 1.00 48.53 98 LEU A O 1
ATOM 762 N N . ARG A 1 99 ? -18.628 6.871 1.643 1.00 51.00 99 ARG A N 1
ATOM 763 C CA . ARG A 1 99 ? -18.920 7.470 2.950 1.00 51.00 99 ARG A CA 1
ATOM 764 C C . ARG A 1 99 ? -18.102 8.749 3.060 1.00 51.00 99 ARG A C 1
ATOM 766 O O . ARG A 1 99 ? -16.949 8.678 3.436 1.00 51.00 99 ARG A O 1
ATOM 773 N N . GLU A 1 100 ? -18.690 9.890 2.693 1.00 68.19 100 GLU A N 1
ATOM 774 C CA . GLU A 1 100 ? -18.137 11.246 2.880 1.00 68.19 100 GLU A CA 1
ATOM 775 C C . GLU A 1 100 ? -17.178 11.316 4.088 1.00 68.19 100 GLU A C 1
ATOM 777 O O . GLU A 1 100 ? -17.628 11.412 5.227 1.00 68.19 100 GLU A O 1
ATOM 782 N N . GLY A 1 101 ? -15.870 11.239 3.873 1.00 75.69 101 GLY A N 1
ATOM 783 C CA . GLY A 1 101 ? -14.889 11.150 4.948 1.00 75.69 101 GLY A CA 1
ATOM 784 C C . GLY A 1 101 ? -13.477 11.338 4.412 1.00 75.69 101 GLY A C 1
ATOM 785 O O . GLY A 1 101 ? -13.286 11.437 3.202 1.00 75.69 101 GLY A O 1
ATOM 786 N N . GLU A 1 102 ? -12.505 11.408 5.313 1.00 87.06 102 GLU A N 1
ATOM 787 C CA . GLU A 1 102 ? -11.092 11.596 4.983 1.00 87.06 102 GLU A CA 1
ATOM 788 C C . GLU A 1 102 ? -10.255 10.516 5.673 1.00 87.06 102 GLU A C 1
ATOM 790 O O . GLU A 1 102 ? -10.506 10.164 6.832 1.00 87.06 102 GLU A O 1
ATOM 795 N N . ALA A 1 103 ? -9.266 9.988 4.954 1.00 90.62 103 ALA A N 1
ATOM 796 C CA . ALA A 1 103 ? -8.292 9.046 5.477 1.00 90.62 103 ALA A CA 1
ATOM 797 C C . ALA A 1 103 ? -6.909 9.702 5.430 1.00 90.62 103 ALA A C 1
ATOM 799 O O . ALA A 1 103 ? -6.501 10.230 4.399 1.00 90.62 103 ALA A O 1
ATOM 800 N N . SER A 1 104 ? -6.187 9.684 6.544 1.00 92.62 104 SER A N 1
ATOM 801 C CA . SER A 1 104 ? -4.854 10.273 6.645 1.00 92.62 104 SER A CA 1
ATOM 802 C C . SER A 1 104 ? -3.871 9.284 7.248 1.00 92.62 104 SER A C 1
ATOM 804 O O . SER A 1 104 ? -4.247 8.311 7.901 1.00 92.62 104 SER A O 1
ATOM 806 N N . VAL A 1 105 ? -2.593 9.514 6.970 1.00 94.69 105 VAL A N 1
ATOM 807 C CA . VAL A 1 105 ? -1.512 8.631 7.383 1.00 94.69 105 VAL A CA 1
ATOM 808 C C . VAL A 1 105 ? -0.376 9.452 7.974 1.00 94.69 105 VAL A C 1
ATOM 810 O O . VAL A 1 105 ? -0.010 10.495 7.429 1.00 94.69 105 VAL A O 1
ATOM 813 N N . GLN A 1 106 ? 0.172 8.997 9.097 1.00 94.00 106 GLN A N 1
ATOM 814 C CA . GLN A 1 106 ? 1.289 9.651 9.768 1.00 94.00 106 GLN A CA 1
ATOM 815 C C . GLN A 1 106 ? 2.320 8.624 10.236 1.00 94.00 106 GLN A C 1
ATOM 817 O O . GLN A 1 106 ? 1.993 7.669 10.936 1.00 94.00 106 GLN A O 1
ATOM 822 N N . SER A 1 107 ? 3.590 8.852 9.898 1.00 94.12 107 SER A N 1
ATOM 823 C CA . SER A 1 107 ? 4.697 8.083 10.470 1.00 94.12 107 SER A CA 1
ATOM 824 C C . SER A 1 107 ? 4.879 8.431 11.951 1.00 94.12 107 SER A C 1
ATOM 826 O O . SER A 1 107 ? 5.015 9.605 12.308 1.00 94.12 107 SER A O 1
ATOM 828 N N . LEU A 1 108 ? 4.875 7.415 12.815 1.00 94.69 108 LEU A N 1
ATOM 829 C CA . LEU A 1 108 ? 5.083 7.558 14.259 1.00 94.69 108 LEU A CA 1
ATOM 830 C C . LEU A 1 108 ? 6.529 7.270 14.662 1.00 94.69 108 LEU A C 1
ATOM 832 O O . LEU A 1 108 ? 7.091 7.952 15.519 1.00 94.69 108 LEU A O 1
ATOM 836 N N . SER A 1 109 ? 7.130 6.232 14.076 1.00 94.62 109 SER A N 1
ATOM 837 C CA . SER A 1 109 ? 8.520 5.865 14.342 1.00 94.62 109 SER A CA 1
ATOM 838 C C . SER A 1 109 ? 9.099 5.027 13.212 1.00 94.62 109 SER A C 1
ATOM 840 O O . SER A 1 109 ? 8.448 4.083 12.767 1.00 94.62 109 SER A O 1
ATOM 842 N N . GLN A 1 110 ? 10.351 5.291 12.850 1.00 93.44 110 GLN A N 1
ATOM 843 C CA . GLN A 1 110 ? 11.120 4.514 11.879 1.00 93.44 110 GLN A CA 1
ATOM 844 C C . GLN A 1 110 ? 12.332 3.870 12.561 1.00 93.44 110 GLN A C 1
ATOM 846 O O . GLN A 1 110 ? 13.066 4.527 13.301 1.00 93.44 110 GLN A O 1
ATOM 851 N N . ASN A 1 111 ? 12.548 2.581 12.309 1.00 92.69 111 ASN A N 1
ATOM 852 C CA . ASN A 1 111 ? 13.716 1.828 12.744 1.00 92.69 111 ASN A CA 1
ATOM 853 C C . ASN A 1 111 ? 14.369 1.147 11.535 1.00 92.69 111 ASN A C 1
ATOM 855 O O . ASN A 1 111 ? 13.986 0.040 11.144 1.00 92.69 111 ASN A O 1
ATOM 859 N N . PHE A 1 112 ? 15.387 1.815 10.990 1.00 89.06 112 PHE A N 1
ATOM 860 C CA . PHE A 1 112 ? 16.158 1.355 9.834 1.00 89.06 112 PHE A CA 1
ATOM 861 C C . PHE A 1 112 ? 16.996 0.099 10.117 1.00 89.06 112 PHE A C 1
ATOM 863 O O . PHE A 1 112 ? 17.236 -0.674 9.196 1.00 89.06 112 PHE A O 1
ATOM 870 N N . ASP A 1 113 ? 17.394 -0.157 11.371 1.00 92.12 113 ASP A N 1
ATOM 871 C CA . ASP A 1 113 ? 18.154 -1.370 11.724 1.00 92.12 113 ASP A CA 1
ATOM 872 C C . ASP A 1 113 ? 17.295 -2.631 11.578 1.00 92.12 113 ASP A C 1
ATOM 874 O O . ASP A 1 113 ? 17.792 -3.708 11.251 1.00 92.12 113 ASP A O 1
ATOM 878 N N . THR A 1 114 ? 15.991 -2.502 11.840 1.00 93.19 114 THR A N 1
ATOM 879 C CA . THR A 1 114 ? 15.034 -3.613 11.751 1.00 93.19 114 THR A CA 1
ATOM 880 C C . THR A 1 114 ? 14.163 -3.587 10.499 1.00 93.19 114 THR A C 1
ATOM 882 O O . THR A 1 114 ? 13.329 -4.480 10.365 1.00 93.19 114 THR A O 1
ATOM 885 N N . ASP A 1 115 ? 14.334 -2.581 9.634 1.00 93.88 115 ASP A N 1
ATOM 886 C CA . ASP A 1 115 ? 13.450 -2.268 8.502 1.00 93.88 115 ASP A CA 1
ATOM 887 C C . ASP A 1 115 ? 11.967 -2.266 8.911 1.00 93.88 115 ASP A C 1
ATOM 889 O O . ASP A 1 115 ? 11.133 -2.994 8.373 1.00 93.88 115 ASP A O 1
ATOM 893 N N . LYS A 1 116 ? 11.647 -1.502 9.964 1.00 95.44 116 LYS A N 1
ATOM 894 C CA . LYS A 1 116 ? 10.278 -1.367 10.472 1.00 95.44 116 LYS A CA 1
ATOM 895 C C . LYS A 1 116 ? 9.891 0.079 10.687 1.00 95.44 116 LYS A C 1
ATOM 897 O O . LYS A 1 116 ? 10.634 0.855 11.282 1.00 95.44 116 LYS A O 1
ATOM 902 N N . GLU A 1 117 ? 8.670 0.389 10.304 1.00 95.50 117 GLU A N 1
ATOM 903 C CA . GLU A 1 117 ? 8.007 1.658 10.511 1.00 95.50 117 GLU A CA 1
ATOM 904 C C . GLU A 1 117 ? 6.647 1.419 11.170 1.00 95.50 117 GLU A C 1
ATOM 906 O O . GLU A 1 117 ? 5.904 0.506 10.798 1.00 95.50 117 GLU A O 1
ATOM 911 N N . LEU A 1 118 ? 6.349 2.219 12.193 1.00 96.62 118 LEU A N 1
ATOM 912 C CA . LEU A 1 118 ? 5.023 2.305 12.792 1.00 96.62 118 LEU A CA 1
ATOM 913 C C . LEU A 1 118 ? 4.321 3.523 12.222 1.00 96.62 118 LEU A C 1
ATOM 915 O O . LEU A 1 118 ? 4.848 4.635 12.284 1.00 96.62 118 LEU A O 1
ATOM 919 N N . VAL A 1 119 ? 3.120 3.297 11.717 1.00 96.19 119 VAL A N 1
ATOM 920 C CA . VAL A 1 119 ? 2.308 4.302 11.047 1.00 96.19 119 VAL A CA 1
ATOM 921 C C . VAL A 1 119 ? 0.934 4.338 11.696 1.00 96.19 119 VAL A C 1
ATOM 923 O O . VAL A 1 119 ? 0.354 3.291 11.989 1.00 96.19 119 VAL A O 1
ATOM 926 N N . GLU A 1 120 ? 0.414 5.538 11.916 1.00 96.31 120 GLU A N 1
ATOM 927 C CA . GLU A 1 120 ? -0.975 5.765 12.293 1.00 96.31 120 GLU A CA 1
ATOM 928 C C . GLU A 1 120 ? -1.811 6.023 11.038 1.00 96.31 120 GLU A C 1
ATOM 930 O O . GLU A 1 120 ? -1.509 6.924 10.255 1.00 96.31 120 GLU A O 1
ATOM 935 N N . LEU A 1 121 ? -2.853 5.216 10.846 1.00 95.69 121 LEU A N 1
ATOM 936 C CA . LEU A 1 121 ? -3.922 5.457 9.883 1.00 95.69 121 LEU A CA 1
ATOM 937 C C . LEU A 1 121 ? -5.125 6.015 10.636 1.00 95.69 121 LEU A C 1
ATOM 939 O O . LEU A 1 121 ? -5.698 5.309 11.467 1.00 95.69 121 LEU A O 1
ATOM 943 N N . THR A 1 122 ? -5.547 7.223 10.286 1.00 93.69 122 THR A N 1
ATOM 944 C CA . THR A 1 122 ? -6.731 7.861 10.865 1.00 93.69 122 THR A CA 1
ATOM 945 C C . THR A 1 122 ? -7.841 7.919 9.827 1.00 93.69 122 THR A C 1
ATOM 947 O O . THR A 1 122 ? -7.656 8.438 8.728 1.00 93.69 122 THR A O 1
ATOM 950 N N . LEU A 1 123 ? -9.011 7.384 10.175 1.00 91.75 123 LEU A N 1
ATOM 951 C CA . LEU A 1 123 ? -10.231 7.457 9.378 1.00 91.75 123 LEU A CA 1
ATOM 952 C C . LEU A 1 123 ? -11.213 8.408 10.059 1.00 91.75 123 LEU A C 1
ATOM 954 O O . LEU A 1 123 ? -11.614 8.177 11.202 1.00 91.75 123 LEU A O 1
ATOM 958 N N . SER A 1 124 ? -11.631 9.449 9.347 1.00 87.81 124 SER A N 1
ATOM 959 C CA . SER A 1 124 ? -12.561 10.461 9.848 1.00 87.81 124 SER A CA 1
ATOM 960 C C . SER A 1 124 ? -13.838 10.490 9.004 1.00 87.81 124 SER A C 1
ATOM 962 O O . SER A 1 124 ? -13.817 10.728 7.797 1.00 87.81 124 SER A O 1
ATOM 964 N N . GLY A 1 125 ? -14.983 10.206 9.631 1.00 81.06 125 GLY A N 1
ATOM 965 C CA . GLY A 1 125 ? -16.288 10.262 8.966 1.00 81.06 125 GLY A CA 1
ATOM 966 C C . GLY A 1 125 ? -16.907 11.661 9.039 1.00 81.06 125 GLY A C 1
ATOM 967 O O . GLY A 1 125 ? -17.083 12.210 10.127 1.00 81.06 125 GLY A O 1
ATOM 968 N N . ARG A 1 126 ? -17.330 12.236 7.905 1.00 70.12 126 ARG A N 1
ATOM 969 C CA . ARG A 1 126 ? -17.930 13.586 7.854 1.00 70.12 126 ARG A CA 1
ATOM 970 C C . ARG A 1 126 ? -19.308 13.655 8.516 1.00 70.12 126 ARG A C 1
ATOM 972 O O . ARG A 1 126 ? -19.671 14.701 9.052 1.00 70.12 126 ARG A O 1
ATOM 979 N N . ARG A 1 127 ? -20.080 12.560 8.475 1.00 69.19 127 ARG A N 1
ATOM 980 C CA . ARG A 1 127 ? -21.435 12.491 9.059 1.00 69.19 127 ARG A CA 1
ATOM 981 C C . ARG A 1 127 ? -21.429 12.153 10.541 1.00 69.19 127 ARG A C 1
ATOM 983 O O . ARG A 1 127 ? -22.111 12.821 11.315 1.00 69.19 127 ARG A O 1
ATOM 990 N N . ASP A 1 128 ? -20.633 11.165 10.923 1.00 69.50 128 ASP A N 1
ATOM 991 C CA . ASP A 1 128 ? -20.707 10.590 12.265 1.00 69.50 128 ASP A CA 1
ATOM 992 C C . ASP A 1 128 ? -19.734 11.271 13.241 1.00 69.50 128 ASP A C 1
ATOM 994 O O . ASP A 1 128 ? -19.848 11.085 14.449 1.00 69.50 128 ASP A O 1
ATOM 998 N N . LYS A 1 129 ? -18.804 12.105 12.732 1.00 72.69 129 LYS A N 1
ATOM 999 C CA . LYS A 1 129 ? -17.705 12.744 13.489 1.00 72.69 129 LYS A CA 1
ATOM 1000 C C . LYS A 1 129 ? -16.856 11.758 14.299 1.00 72.69 129 LYS A C 1
ATOM 1002 O O . LYS A 1 129 ? -16.091 12.173 15.164 1.00 72.69 129 LYS A O 1
ATOM 1007 N N . GLU A 1 130 ? -17.013 10.466 14.040 1.00 84.56 130 GLU A N 1
ATOM 1008 C CA . GLU A 1 130 ? -16.254 9.417 14.687 1.00 84.56 130 GLU A CA 1
ATOM 1009 C C . GLU A 1 130 ? -14.909 9.308 13.977 1.00 84.56 130 GLU A C 1
ATOM 1011 O O . GLU A 1 130 ? -14.833 9.062 12.768 1.00 84.56 130 GLU A O 1
ATOM 1016 N N . GLU A 1 131 ? -13.858 9.555 14.747 1.00 89.56 131 GLU A N 1
ATOM 1017 C CA . GLU A 1 131 ? -12.477 9.383 14.334 1.00 89.56 131 GLU A CA 1
ATOM 1018 C C . GLU A 1 131 ? -11.989 8.034 14.855 1.00 89.56 131 GLU A C 1
ATOM 1020 O O . GLU A 1 131 ? -12.168 7.702 16.030 1.00 89.56 131 GLU A O 1
ATOM 1025 N N . ARG A 1 132 ? -11.409 7.233 13.963 1.00 91.12 132 ARG A N 1
ATOM 1026 C CA . ARG A 1 132 ? -10.873 5.910 1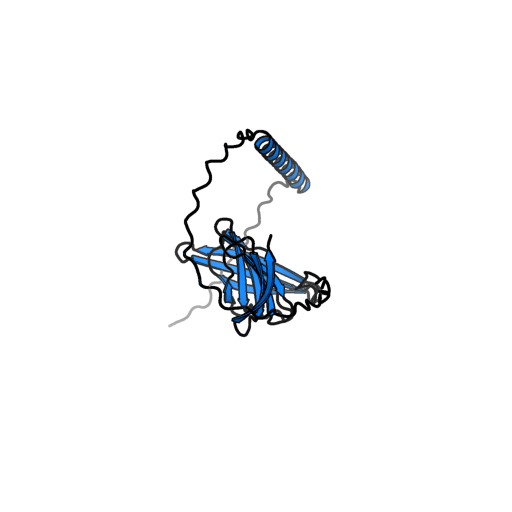4.282 1.00 91.12 132 ARG A CA 1
ATOM 1027 C C . ARG A 1 132 ? -9.423 5.849 13.834 1.00 91.12 132 ARG A C 1
ATOM 1029 O O . ARG A 1 132 ? -9.150 6.043 12.652 1.00 91.12 132 ARG A O 1
ATOM 1036 N N . SER A 1 133 ? -8.527 5.544 14.767 1.00 94.25 133 SER A N 1
ATOM 1037 C CA . SER A 1 133 ? -7.095 5.388 14.499 1.00 94.25 133 SER A CA 1
ATOM 1038 C C . SER A 1 133 ? -6.666 3.928 14.572 1.00 94.25 133 SER A C 1
ATOM 1040 O O . SER A 1 133 ? -7.111 3.173 15.441 1.00 94.25 133 SER A O 1
ATOM 1042 N N . TYR A 1 134 ? -5.753 3.549 13.683 1.00 95.88 134 TYR A N 1
ATOM 1043 C CA . TYR A 1 134 ? -5.172 2.215 13.590 1.00 95.88 134 TYR A CA 1
ATOM 1044 C C . TYR A 1 134 ? -3.652 2.318 13.538 1.00 95.88 134 TYR A C 1
ATOM 1046 O O . TYR A 1 134 ? -3.110 3.147 12.811 1.00 95.88 134 TYR A O 1
ATOM 1054 N N . ILE A 1 135 ? -2.964 1.450 14.280 1.00 96.56 135 ILE A N 1
ATOM 1055 C CA . ILE A 1 135 ? -1.502 1.360 14.246 1.00 96.56 135 ILE A CA 1
ATOM 1056 C C . ILE A 1 135 ? -1.099 0.212 13.333 1.00 96.56 135 ILE A C 1
ATOM 1058 O O . ILE A 1 135 ? -1.465 -0.940 13.567 1.00 96.56 135 ILE A O 1
ATOM 1062 N N . ILE A 1 136 ? -0.319 0.531 12.309 1.00 96.75 136 ILE A N 1
ATOM 1063 C CA . ILE A 1 136 ? 0.143 -0.410 11.296 1.00 96.75 136 ILE A CA 1
ATOM 1064 C C . ILE A 1 136 ? 1.660 -0.514 11.406 1.00 96.75 136 ILE A C 1
ATOM 1066 O O . ILE A 1 136 ? 2.359 0.491 11.508 1.00 96.75 136 ILE A O 1
ATOM 1070 N N . THR A 1 137 ? 2.174 -1.745 11.398 1.00 96.31 137 THR A N 1
ATOM 1071 C CA . THR A 1 137 ? 3.613 -2.005 11.275 1.00 96.31 137 THR A CA 1
ATOM 1072 C C . THR A 1 137 ? 3.916 -2.401 9.837 1.00 96.31 137 THR A C 1
ATOM 1074 O O . THR A 1 137 ? 3.316 -3.345 9.322 1.00 96.31 137 THR A O 1
ATOM 1077 N N . MET A 1 138 ? 4.848 -1.708 9.194 1.00 95.62 138 MET A N 1
ATOM 1078 C CA . MET A 1 138 ? 5.245 -1.943 7.803 1.00 95.62 138 MET A CA 1
ATOM 1079 C C . MET A 1 138 ? 6.765 -1.797 7.632 1.00 95.62 138 MET A C 1
ATOM 1081 O O . MET A 1 138 ? 7.429 -1.380 8.581 1.00 95.62 138 MET A O 1
ATOM 1085 N N . PRO A 1 139 ? 7.347 -2.188 6.484 1.00 95.44 139 PRO A N 1
ATOM 1086 C CA . PRO A 1 139 ? 8.737 -1.864 6.160 1.00 95.44 139 PRO A CA 1
ATOM 1087 C C . PRO A 1 139 ? 8.991 -0.354 6.162 1.00 95.44 139 PRO A C 1
ATOM 1089 O O . PRO A 1 139 ? 8.043 0.424 6.066 1.00 95.44 139 PRO A O 1
ATOM 1092 N N . THR A 1 140 ? 10.255 0.059 6.259 1.00 94.25 140 THR A N 1
ATOM 1093 C CA . THR A 1 140 ? 10.601 1.484 6.168 1.00 94.25 140 THR A CA 1
ATOM 1094 C C . THR A 1 140 ? 10.478 1.993 4.735 1.00 94.25 140 THR A C 1
ATOM 1096 O O . THR A 1 140 ? 10.977 1.373 3.793 1.00 94.25 140 THR A O 1
ATOM 1099 N N . PHE A 1 141 ? 9.825 3.143 4.569 1.00 92.00 141 PHE A N 1
ATOM 1100 C CA . PHE A 1 141 ? 9.716 3.835 3.286 1.00 92.00 141 PHE A CA 1
ATOM 1101 C C . PHE A 1 141 ? 10.192 5.285 3.417 1.00 92.00 141 PHE A C 1
ATOM 1103 O O . PHE A 1 141 ? 10.158 5.877 4.493 1.00 92.00 141 PHE A O 1
ATOM 1110 N N . ASP A 1 142 ? 10.648 5.863 2.306 1.00 91.75 142 ASP A N 1
ATOM 1111 C CA . ASP A 1 142 ? 11.057 7.271 2.261 1.00 91.75 142 ASP A CA 1
ATOM 1112 C C . ASP A 1 142 ? 9.843 8.200 2.363 1.00 91.75 142 ASP A C 1
ATOM 1114 O O . ASP A 1 142 ? 9.933 9.293 2.919 1.00 91.75 142 ASP A O 1
ATOM 1118 N N . ASP A 1 143 ? 8.719 7.772 1.784 1.00 91.62 143 ASP A N 1
ATOM 1119 C CA . ASP A 1 143 ? 7.470 8.523 1.761 1.00 91.62 143 ASP A CA 1
ATOM 1120 C C . ASP A 1 143 ? 6.265 7.574 1.715 1.00 91.62 143 ASP A C 1
ATOM 1122 O O . ASP A 1 143 ? 6.320 6.500 1.103 1.00 91.62 143 ASP A O 1
ATOM 1126 N N . ILE A 1 144 ? 5.171 7.997 2.344 1.00 92.81 144 ILE A N 1
ATOM 1127 C CA . ILE A 1 144 ? 3.892 7.293 2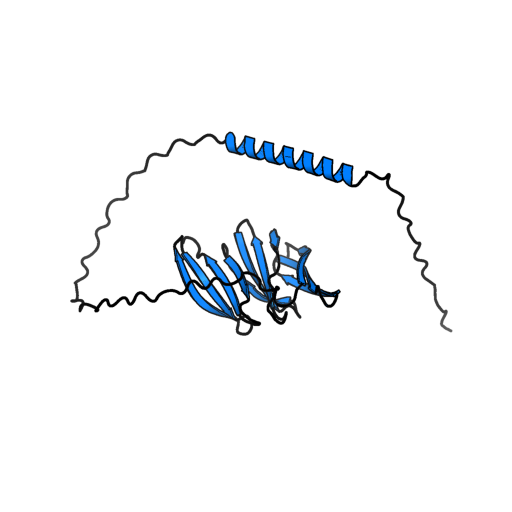.398 1.00 92.81 144 ILE A CA 1
ATOM 1128 C C . ILE A 1 144 ? 2.809 8.306 2.026 1.00 92.81 144 ILE A C 1
ATOM 1130 O O . ILE A 1 144 ? 2.574 9.286 2.728 1.00 92.81 144 ILE A O 1
ATOM 1134 N N . SER A 1 145 ? 2.152 8.059 0.899 1.00 88.56 145 SER A N 1
ATOM 1135 C CA . SER A 1 145 ? 1.100 8.924 0.358 1.00 88.56 145 SER A CA 1
ATOM 1136 C C . SER A 1 145 ? -0.290 8.580 0.903 1.00 88.56 145 SER A C 1
ATOM 1138 O O . SER A 1 145 ? -0.466 7.612 1.645 1.00 88.56 145 SER A O 1
ATOM 1140 N N . GLU A 1 146 ? -1.287 9.374 0.501 1.00 86.31 146 GLU A N 1
ATOM 1141 C CA . GLU A 1 146 ? -2.676 9.251 0.947 1.00 86.31 146 GLU A CA 1
ATOM 1142 C C . GLU A 1 146 ? -3.225 7.811 0.812 1.00 86.31 146 GLU A C 1
ATOM 1144 O O . GLU A 1 146 ? -3.139 7.206 -0.266 1.00 86.31 146 GLU A O 1
ATOM 1149 N N . PRO A 1 147 ? -3.791 7.242 1.894 1.00 93.31 147 PRO A N 1
ATOM 1150 C CA . PRO A 1 147 ? -4.358 5.901 1.877 1.00 93.31 147 PRO A CA 1
ATOM 1151 C C . PRO A 1 147 ? -5.621 5.793 1.026 1.00 93.31 147 PRO A C 1
ATOM 1153 O O . PRO A 1 147 ? -6.515 6.630 1.089 1.00 93.31 147 PRO A O 1
ATOM 1156 N N . LYS A 1 148 ? -5.760 4.663 0.330 1.00 94.06 148 LYS A N 1
ATOM 1157 C CA . LYS A 1 148 ? -7.005 4.242 -0.328 1.00 94.06 148 LYS A CA 1
ATOM 1158 C C . LYS A 1 148 ? -7.658 3.132 0.474 1.00 94.06 148 LYS A C 1
ATOM 1160 O O . LYS A 1 148 ? -7.010 2.124 0.769 1.00 94.06 148 LYS A O 1
ATOM 1165 N N . ILE A 1 149 ? -8.939 3.280 0.789 1.00 94.56 149 ILE A N 1
ATOM 1166 C CA . ILE A 1 149 ? -9.645 2.413 1.736 1.00 94.56 149 ILE A CA 1
ATOM 1167 C C . ILE A 1 149 ? -10.778 1.663 1.022 1.00 94.56 149 ILE A C 1
ATOM 1169 O O . ILE A 1 149 ? -11.541 2.236 0.248 1.00 94.56 149 ILE A O 1
ATOM 1173 N N . SER A 1 150 ? -10.879 0.358 1.272 1.00 94.56 150 SER A N 1
ATOM 1174 C CA . SER A 1 150 ? -11.980 -0.491 0.775 1.00 94.56 150 SER A CA 1
ATOM 1175 C C . SER A 1 150 ? -13.353 -0.031 1.295 1.00 94.56 150 SER A C 1
ATOM 1177 O O . SER A 1 150 ? -13.439 0.656 2.312 1.00 94.56 150 SER A O 1
ATOM 1179 N N . PHE A 1 151 ? -14.453 -0.416 0.635 1.00 89.06 151 PHE A N 1
ATOM 1180 C CA . PHE A 1 151 ? -15.772 0.188 0.909 1.00 89.06 151 PHE A CA 1
ATOM 1181 C C . PHE A 1 151 ? -16.300 -0.075 2.333 1.00 89.06 15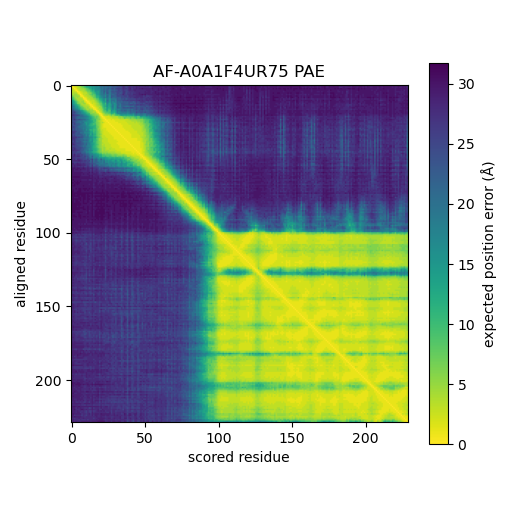1 PHE A C 1
ATOM 1183 O O . PHE A 1 151 ? -16.948 0.791 2.920 1.00 89.06 151 PHE A O 1
ATOM 1190 N N . GLN A 1 152 ? -16.011 -1.246 2.901 1.00 90.75 152 GLN A N 1
ATOM 1191 C CA . GLN A 1 152 ? -16.316 -1.628 4.283 1.00 90.75 152 GLN A CA 1
ATOM 1192 C C . GLN A 1 152 ? -15.139 -1.412 5.244 1.00 90.75 152 GLN A C 1
ATOM 1194 O O . GLN A 1 152 ? -15.173 -1.940 6.353 1.00 90.75 152 GLN A O 1
ATOM 1199 N N . GLU A 1 153 ? -14.100 -0.673 4.840 1.00 92.31 153 GLU A N 1
ATOM 1200 C CA . GLU A 1 153 ? -12.970 -0.308 5.710 1.00 92.31 153 GLU A CA 1
ATOM 1201 C C . GLU A 1 153 ? -12.253 -1.534 6.316 1.00 92.31 153 GLU A C 1
ATOM 1203 O O . GLU A 1 153 ? -11.722 -1.497 7.426 1.00 92.31 153 GLU A O 1
ATOM 1208 N N . LYS A 1 154 ? -12.238 -2.656 5.589 1.00 95.19 154 LYS A N 1
ATOM 1209 C CA . LYS A 1 154 ? -11.547 -3.888 6.008 1.00 95.19 154 LYS A CA 1
ATOM 1210 C C . LYS A 1 154 ? -10.075 -3.877 5.609 1.00 95.19 154 LYS A C 1
ATOM 1212 O O . LYS A 1 154 ? -9.216 -4.388 6.329 1.00 95.19 154 LYS A O 1
ATOM 1217 N N . TYR A 1 155 ? -9.804 -3.282 4.457 1.00 97.44 155 TYR A N 1
ATOM 1218 C CA . TYR A 1 155 ? -8.505 -3.232 3.810 1.00 97.44 155 TYR A CA 1
ATOM 1219 C C . TYR A 1 155 ? -8.129 -1.804 3.447 1.00 97.44 155 TYR A C 1
ATOM 1221 O O . TYR A 1 155 ? -8.993 -0.982 3.117 1.00 97.44 155 TYR A O 1
ATOM 1229 N N . GLY A 1 156 ? -6.827 -1.549 3.492 1.00 96.31 156 GLY A N 1
ATOM 1230 C CA . GLY A 1 156 ? -6.207 -0.298 3.101 1.00 96.31 156 GLY A CA 1
ATOM 1231 C C . GLY A 1 156 ? -5.080 -0.541 2.109 1.00 96.31 156 GLY A C 1
ATOM 1232 O O . GLY A 1 156 ? -4.553 -1.650 1.978 1.00 96.31 156 GLY A O 1
ATOM 1233 N N . CYS A 1 157 ? -4.744 0.510 1.379 1.00 97.25 157 CYS A N 1
ATOM 1234 C CA . CYS A 1 157 ? -3.681 0.505 0.398 1.00 97.25 157 CYS A CA 1
ATOM 1235 C C . CYS A 1 157 ? -2.943 1.840 0.452 1.00 97.25 157 CYS A C 1
ATOM 1237 O O . CYS A 1 157 ? -3.538 2.882 0.176 1.00 97.25 157 CYS A O 1
ATOM 1239 N N . PHE A 1 158 ? -1.664 1.815 0.809 1.00 95.19 158 PHE A N 1
ATOM 1240 C CA . PHE A 1 158 ? -0.795 2.985 0.716 1.00 95.19 158 PHE A CA 1
ATOM 1241 C C . PHE A 1 158 ? -0.072 2.978 -0.627 1.00 95.19 158 PHE A C 1
ATOM 1243 O O . PHE A 1 158 ? 0.347 1.914 -1.088 1.00 95.19 158 PHE A O 1
ATOM 1250 N N . SER A 1 159 ? 0.144 4.150 -1.225 1.00 93.56 159 SER A N 1
ATOM 1251 C CA . SER A 1 159 ? 1.247 4.304 -2.183 1.00 93.56 159 SER A CA 1
ATOM 1252 C C . SER A 1 159 ? 2.487 4.723 -1.405 1.00 93.56 159 SER A C 1
ATOM 1254 O O . SER A 1 159 ? 2.431 5.647 -0.594 1.00 93.56 159 SER A O 1
ATOM 1256 N N . VAL A 1 160 ? 3.585 4.018 -1.629 1.00 94.81 160 VAL A N 1
ATOM 1257 C CA . VAL A 1 160 ? 4.820 4.128 -0.848 1.00 94.81 160 VAL A CA 1
ATOM 1258 C C . VAL A 1 160 ? 5.996 4.411 -1.770 1.00 94.81 160 VAL A C 1
ATOM 1260 O O . VAL A 1 160 ? 5.961 4.041 -2.944 1.00 94.81 160 VAL A O 1
ATOM 1263 N N . SER A 1 161 ? 7.045 5.041 -1.251 1.00 92.69 161 SER A N 1
ATOM 1264 C CA . SER A 1 161 ? 8.244 5.373 -2.022 1.00 92.69 161 SER A CA 1
ATOM 1265 C C . SER A 1 161 ? 9.494 4.826 -1.348 1.00 92.69 161 SER A C 1
ATOM 1267 O O . SER A 1 161 ? 9.646 4.948 -0.139 1.00 92.69 161 SER A O 1
ATOM 1269 N N . THR A 1 162 ? 10.423 4.258 -2.113 1.00 90.56 162 THR A N 1
ATOM 1270 C CA . THR A 1 162 ? 11.761 3.911 -1.614 1.00 90.56 162 THR A CA 1
ATOM 1271 C C . THR A 1 162 ? 12.807 4.149 -2.691 1.00 90.56 162 THR A C 1
ATOM 1273 O O . THR A 1 162 ? 12.649 3.728 -3.838 1.00 90.56 162 THR A O 1
ATOM 1276 N N . SER A 1 163 ? 13.881 4.856 -2.347 1.00 89.38 163 SER A N 1
ATOM 1277 C CA . SER A 1 163 ? 14.995 5.185 -3.239 1.00 89.38 163 SER A CA 1
ATOM 1278 C C . SER A 1 163 ? 14.558 5.824 -4.566 1.00 89.38 163 SER A C 1
ATOM 1280 O O . SER A 1 163 ? 15.132 5.551 -5.620 1.00 89.38 163 SER A O 1
ATOM 1282 N N . GLY A 1 164 ? 13.513 6.657 -4.531 1.00 86.44 164 GLY A N 1
ATOM 1283 C CA . GLY A 1 164 ? 12.952 7.321 -5.716 1.00 86.44 164 GLY A CA 1
ATOM 1284 C C . GLY A 1 164 ? 12.048 6.448 -6.596 1.00 86.44 164 GLY A C 1
ATOM 1285 O O . GLY A 1 164 ? 11.588 6.914 -7.638 1.00 86.44 164 GLY A O 1
ATOM 1286 N N . TYR A 1 165 ? 11.763 5.209 -6.191 1.00 90.50 165 TYR A N 1
ATOM 1287 C CA . TYR A 1 165 ? 10.779 4.346 -6.839 1.00 90.50 165 TYR A CA 1
ATOM 1288 C C . TYR A 1 165 ? 9.466 4.359 -6.067 1.00 90.50 165 TYR A C 1
ATOM 1290 O O . TYR A 1 165 ? 9.469 4.307 -4.841 1.00 90.50 165 TYR A O 1
ATOM 1298 N N . THR A 1 166 ? 8.348 4.367 -6.789 1.00 92.06 166 THR A N 1
ATOM 1299 C CA . THR A 1 166 ? 7.007 4.242 -6.208 1.00 92.06 166 THR A CA 1
ATOM 1300 C C . THR A 1 166 ? 6.556 2.785 -6.193 1.00 92.06 166 THR A C 1
ATOM 1302 O O . THR A 1 166 ? 6.843 2.031 -7.128 1.00 92.06 166 THR A O 1
ATOM 1305 N N . GLY A 1 167 ? 5.821 2.406 -5.157 1.00 95.31 167 GLY A N 1
ATOM 1306 C CA . GLY A 1 167 ? 5.144 1.126 -5.028 1.00 95.31 167 GLY A CA 1
ATOM 1307 C C . GLY A 1 167 ? 3.787 1.261 -4.341 1.00 95.31 167 GLY A C 1
ATOM 1308 O O . GLY A 1 167 ? 3.322 2.364 -4.044 1.00 95.31 167 GLY A O 1
ATOM 1309 N N . TYR A 1 168 ? 3.157 0.125 -4.054 1.00 96.44 168 TYR A N 1
ATOM 1310 C CA . TYR A 1 168 ? 1.970 0.055 -3.202 1.00 96.44 168 TYR A CA 1
ATOM 1311 C C . TYR A 1 168 ? 2.191 -0.896 -2.025 1.00 96.44 168 TYR A C 1
ATOM 1313 O O . TYR A 1 168 ? 2.980 -1.833 -2.127 1.00 96.44 168 TYR A O 1
ATOM 1321 N N . TYR A 1 169 ? 1.446 -0.699 -0.940 1.00 97.50 169 TYR A N 1
ATOM 1322 C CA . TYR A 1 169 ? 1.408 -1.581 0.226 1.00 97.50 169 TYR A CA 1
ATOM 1323 C C . TYR A 1 169 ? -0.049 -1.849 0.621 1.00 97.50 169 TYR A C 1
ATOM 1325 O O . TYR A 1 169 ? -0.752 -0.929 1.039 1.00 97.50 169 TYR A O 1
ATOM 1333 N N . VAL A 1 170 ? -0.511 -3.095 0.471 1.00 98.06 170 VAL A N 1
ATOM 1334 C CA . VAL A 1 170 ? -1.886 -3.528 0.779 1.00 98.06 170 VAL A CA 1
ATOM 1335 C C . VAL A 1 170 ? -1.903 -4.294 2.096 1.00 98.06 170 VAL A C 1
ATOM 1337 O O . VAL A 1 170 ? -1.085 -5.188 2.330 1.00 98.06 170 VAL A O 1
ATOM 1340 N N . PHE A 1 171 ? -2.859 -3.957 2.959 1.00 98.00 171 PHE A N 1
ATOM 1341 C CA . PHE A 1 171 ? -2.944 -4.481 4.320 1.00 98.00 171 PHE A CA 1
ATOM 1342 C C . PHE A 1 171 ? -4.391 -4.589 4.814 1.00 98.00 171 PHE A C 1
ATOM 1344 O O . PHE A 1 171 ? -5.307 -3.957 4.282 1.00 98.00 171 PHE A O 1
ATOM 1351 N N . LYS A 1 172 ? -4.596 -5.386 5.865 1.00 97.88 172 LYS A N 1
ATOM 1352 C CA . LYS A 1 172 ? -5.830 -5.403 6.659 1.00 97.88 172 LYS A CA 1
ATOM 1353 C C . LYS A 1 172 ? -5.787 -4.295 7.703 1.00 97.88 172 LYS A C 1
ATOM 1355 O O . LYS A 1 172 ? -4.812 -4.183 8.437 1.00 97.88 172 LYS A O 1
ATOM 1360 N N . ILE A 1 173 ? -6.849 -3.501 7.799 1.00 96.25 173 ILE A N 1
ATOM 1361 C CA . ILE A 1 173 ? -6.885 -2.323 8.681 1.00 96.25 173 ILE A CA 1
ATOM 1362 C C . ILE A 1 173 ? -6.910 -2.728 10.159 1.00 96.25 173 ILE A C 1
ATOM 1364 O O . ILE A 1 173 ? -6.200 -2.143 10.969 1.00 96.25 173 ILE A O 1
ATOM 1368 N N . GLN A 1 174 ? -7.697 -3.750 10.511 1.00 94.38 174 GLN A N 1
ATOM 1369 C CA . GLN A 1 174 ? -7.960 -4.103 11.910 1.00 94.38 174 GLN A CA 1
ATOM 1370 C C . GLN A 1 174 ? -6.707 -4.535 12.687 1.00 94.38 174 GLN A C 1
ATOM 1372 O O . GLN A 1 174 ? -6.587 -4.228 13.870 1.00 94.38 174 GLN A O 1
ATOM 1377 N N . ASP A 1 175 ? -5.802 -5.270 12.043 1.00 94.50 175 ASP A N 1
ATOM 1378 C CA . ASP A 1 175 ? -4.603 -5.846 12.660 1.00 94.50 175 ASP A CA 1
ATOM 1379 C C . ASP A 1 175 ? -3.299 -5.387 11.986 1.00 94.50 175 ASP A C 1
ATOM 1381 O O . ASP A 1 175 ? -2.219 -5.855 12.347 1.00 94.50 175 ASP A O 1
ATOM 1385 N N . GLY A 1 176 ? -3.385 -4.492 10.997 1.00 95.25 176 GLY A N 1
ATOM 1386 C CA . GLY A 1 176 ? -2.243 -4.033 10.208 1.00 95.25 176 GLY A CA 1
ATOM 1387 C C . GLY A 1 176 ? -1.581 -5.140 9.385 1.00 95.25 176 GLY A C 1
ATOM 1388 O O . GLY A 1 176 ? -0.450 -4.963 8.929 1.00 95.25 176 GLY A O 1
ATOM 1389 N N . LYS A 1 177 ? -2.231 -6.302 9.212 1.00 97.06 177 LYS A N 1
ATOM 1390 C CA . LYS A 1 177 ? -1.607 -7.459 8.571 1.00 97.06 177 LYS A CA 1
ATOM 1391 C C . LYS A 1 177 ? -1.318 -7.168 7.103 1.00 97.06 177 LYS A C 1
ATOM 1393 O O . LYS A 1 177 ? -2.230 -6.894 6.324 1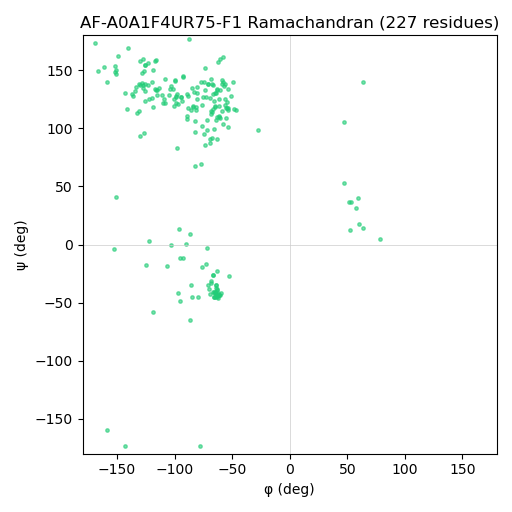.00 97.06 177 LYS A O 1
ATOM 1398 N N . HIS A 1 178 ? -0.053 -7.320 6.727 1.00 97.50 178 HIS A N 1
ATOM 1399 C CA . HIS A 1 178 ? 0.411 -7.273 5.343 1.00 97.50 178 HIS A CA 1
ATOM 1400 C C . HIS A 1 178 ? -0.282 -8.323 4.461 1.00 97.50 178 HIS A C 1
ATOM 1402 O O . HIS A 1 178 ? -0.497 -9.463 4.885 1.00 97.50 178 HIS A O 1
ATOM 1408 N N . ILE A 1 179 ? -0.620 -7.926 3.234 1.00 97.88 179 ILE A N 1
ATOM 1409 C CA . ILE A 1 179 ? -1.228 -8.790 2.215 1.00 97.88 179 ILE A CA 1
ATOM 1410 C C . ILE A 1 179 ? -0.319 -8.874 0.996 1.00 97.88 179 ILE A C 1
ATOM 1412 O O . ILE A 1 179 ? 0.098 -9.968 0.618 1.00 97.88 179 ILE A O 1
ATOM 1416 N N . ASP A 1 180 ? -0.014 -7.723 0.396 1.00 97.69 180 ASP A N 1
ATOM 1417 C CA . ASP A 1 180 ? 0.818 -7.643 -0.798 1.00 97.69 180 ASP A CA 1
ATOM 1418 C C . ASP A 1 180 ? 1.553 -6.303 -0.871 1.00 97.69 180 ASP A C 1
ATOM 1420 O O . ASP A 1 180 ? 1.098 -5.294 -0.326 1.00 97.69 180 ASP A O 1
ATOM 1424 N N . THR A 1 181 ? 2.694 -6.299 -1.555 1.00 96.12 181 THR A N 1
ATOM 1425 C CA . THR A 1 181 ? 3.494 -5.095 -1.800 1.00 96.12 181 THR A CA 1
ATOM 1426 C C . THR A 1 181 ? 3.956 -5.094 -3.245 1.00 96.12 181 THR A C 1
ATOM 1428 O O . THR A 1 181 ? 4.571 -6.051 -3.719 1.00 96.12 181 THR A O 1
ATOM 1431 N N . GLY A 1 182 ? 3.691 -3.995 -3.936 1.00 92.12 182 GLY A N 1
ATOM 1432 C CA . GLY A 1 182 ? 4.146 -3.799 -5.299 1.00 92.12 182 GLY A CA 1
ATOM 1433 C C . GLY A 1 182 ? 5.644 -3.512 -5.371 1.00 92.12 182 GLY A C 1
ATOM 1434 O O . GLY A 1 182 ? 6.245 -2.954 -4.452 1.00 92.12 182 GLY A O 1
ATOM 1435 N N . LYS A 1 183 ? 6.262 -3.885 -6.492 1.00 84.00 183 LYS A N 1
ATOM 1436 C CA . LYS A 1 183 ? 7.671 -3.569 -6.776 1.00 84.00 183 LYS A CA 1
ATOM 1437 C C . LYS A 1 183 ? 7.835 -2.114 -7.236 1.00 84.00 183 LYS A C 1
ATOM 1439 O O . LYS A 1 183 ? 6.886 -1.333 -7.244 1.00 84.00 183 LYS A O 1
ATOM 1444 N N . GLN A 1 184 ? 9.051 -1.763 -7.646 1.00 88.75 184 GLN A N 1
ATOM 1445 C CA . GLN A 1 184 ? 9.353 -0.487 -8.291 1.00 88.75 184 GLN A CA 1
ATOM 1446 C C . GLN A 1 184 ? 8.374 -0.190 -9.431 1.00 88.75 184 GLN A C 1
ATOM 1448 O O . GLN A 1 184 ? 8.040 -1.082 -10.209 1.00 88.75 184 GLN A O 1
ATOM 1453 N N . TYR A 1 185 ? 7.961 1.073 -9.538 1.00 91.06 185 TYR A N 1
ATOM 1454 C CA . TYR A 1 185 ? 7.028 1.557 -10.555 1.00 91.06 185 TYR A CA 1
ATOM 1455 C C . TYR A 1 185 ? 5.665 0.859 -10.506 1.00 91.06 185 TYR A C 1
ATOM 1457 O O . TYR A 1 185 ? 5.066 0.548 -11.539 1.00 91.06 185 TYR A O 1
ATOM 1465 N N . SER A 1 186 ? 5.171 0.619 -9.295 1.00 94.94 186 SER A N 1
ATOM 1466 C CA . SER A 1 186 ? 3.797 0.185 -9.079 1.00 94.94 186 SER A CA 1
ATOM 1467 C C . SER A 1 186 ? 3.009 1.227 -8.297 1.00 94.94 186 SER A C 1
ATOM 1469 O O . SER A 1 186 ? 3.578 2.120 -7.666 1.00 94.94 186 SER A O 1
ATOM 1471 N N . ASN A 1 187 ? 1.686 1.163 -8.404 1.00 93.81 187 ASN A N 1
ATOM 1472 C CA . ASN A 1 187 ? 0.797 2.082 -7.714 1.00 93.81 187 ASN A CA 1
ATOM 1473 C C . ASN A 1 187 ? -0.555 1.432 -7.410 1.00 93.81 187 ASN A C 1
ATOM 1475 O O . ASN A 1 187 ? -1.057 0.600 -8.171 1.00 93.81 187 ASN A O 1
ATOM 1479 N N . CYS A 1 188 ? -1.167 1.881 -6.321 1.00 93.25 188 CYS A N 1
ATOM 1480 C CA . CYS A 1 188 ? -2.537 1.571 -5.976 1.00 93.25 188 CYS A CA 1
ATOM 1481 C C . CYS A 1 188 ? -3.494 2.486 -6.742 1.00 93.25 188 CYS A C 1
ATOM 1483 O O . CYS A 1 188 ? -3.496 3.705 -6.550 1.00 93.25 188 CYS A O 1
ATOM 1485 N N . VAL A 1 189 ? -4.325 1.928 -7.622 1.00 93.44 189 VAL A N 1
ATOM 1486 C CA . VAL A 1 189 ? -5.207 2.731 -8.481 1.00 93.44 189 VAL A CA 1
ATOM 1487 C C . VAL A 1 189 ? -6.512 3.044 -7.761 1.00 93.44 189 VAL A C 1
ATOM 1489 O O . VAL A 1 189 ? -6.774 4.207 -7.467 1.00 93.44 189 VAL A O 1
ATOM 1492 N N . THR A 1 190 ? -7.327 2.038 -7.450 1.00 93.62 190 THR A N 1
ATOM 1493 C CA . THR A 1 190 ? -8.592 2.228 -6.722 1.00 93.62 190 THR A CA 1
ATOM 1494 C C . THR A 1 190 ? -9.146 0.900 -6.227 1.00 93.62 190 THR A C 1
ATOM 1496 O O . THR A 1 190 ? -8.980 -0.121 -6.892 1.00 93.62 190 THR A O 1
ATOM 1499 N N . TRP A 1 191 ? -9.855 0.907 -5.098 1.00 94.62 191 TRP A N 1
ATOM 1500 C CA . TRP A 1 191 ? -10.715 -0.216 -4.724 1.00 94.62 191 TRP A CA 1
ATOM 1501 C C . TRP A 1 191 ? -11.939 -0.252 -5.643 1.00 94.62 191 TRP A C 1
ATOM 1503 O O . TRP A 1 191 ? -12.497 0.797 -5.973 1.00 94.62 191 TRP A O 1
ATOM 1513 N N . ILE A 1 192 ? -12.327 -1.450 -6.078 1.00 94.25 192 ILE A N 1
ATOM 1514 C CA . ILE A 1 192 ? -13.544 -1.678 -6.877 1.00 94.25 192 ILE A CA 1
ATOM 1515 C C . ILE A 1 192 ? -14.653 -2.341 -6.059 1.00 94.25 192 ILE A C 1
ATOM 1517 O O . ILE A 1 192 ? -15.818 -2.265 -6.441 1.00 94.25 192 ILE A O 1
ATOM 1521 N N . ASP A 1 193 ? -14.294 -2.958 -4.932 1.00 93.94 193 ASP A N 1
ATOM 1522 C CA . ASP A 1 193 ? -15.201 -3.383 -3.870 1.00 93.94 193 ASP A CA 1
ATOM 1523 C C . ASP A 1 193 ? -14.437 -3.569 -2.544 1.00 93.94 193 ASP A C 1
ATOM 1525 O O . ASP A 1 193 ? -13.354 -3.017 -2.347 1.00 93.94 193 ASP A O 1
ATOM 1529 N N . ASP A 1 194 ? -15.020 -4.331 -1.618 1.00 94.44 194 ASP A N 1
ATOM 1530 C CA . ASP A 1 194 ? -14.480 -4.589 -0.286 1.00 94.44 194 ASP A CA 1
ATOM 1531 C C . ASP A 1 194 ? -13.189 -5.397 -0.250 1.00 94.44 194 ASP A C 1
ATOM 1533 O O . ASP A 1 194 ? -12.457 -5.281 0.723 1.00 94.44 194 ASP A O 1
ATOM 1537 N N . HIS A 1 195 ? -12.919 -6.227 -1.251 1.00 97.38 195 HIS A N 1
ATOM 1538 C CA . HIS A 1 195 ? -11.784 -7.151 -1.235 1.00 97.38 195 HIS A CA 1
ATOM 1539 C C . HIS A 1 195 ? -10.886 -6.960 -2.453 1.00 97.38 195 HIS A C 1
ATOM 1541 O O . HIS A 1 195 ? -9.744 -7.400 -2.431 1.00 97.38 195 HIS A O 1
ATOM 1547 N N . ARG A 1 196 ? -11.359 -6.299 -3.511 1.00 97.12 196 ARG A N 1
ATOM 1548 C CA . ARG A 1 196 ? -10.643 -6.182 -4.778 1.00 97.12 196 ARG A CA 1
ATOM 1549 C C . ARG A 1 196 ? -10.174 -4.757 -5.033 1.00 97.12 196 ARG A C 1
ATOM 1551 O O . ARG A 1 196 ? -10.957 -3.804 -5.009 1.00 97.12 196 ARG A O 1
ATOM 1558 N N . VAL A 1 197 ? -8.889 -4.630 -5.344 1.00 96.69 197 VAL A N 1
ATOM 1559 C CA . VAL A 1 197 ? -8.221 -3.371 -5.681 1.00 96.69 197 VAL A CA 1
ATOM 1560 C C . VAL A 1 197 ? -7.576 -3.469 -7.055 1.00 96.69 197 VAL A C 1
ATOM 1562 O O . VAL A 1 197 ? -6.961 -4.478 -7.397 1.00 96.69 197 VAL A O 1
ATOM 1565 N N . ILE A 1 198 ? -7.719 -2.417 -7.858 1.00 96.75 198 ILE A N 1
ATOM 1566 C CA . ILE A 1 198 ? -6.944 -2.258 -9.083 1.00 96.75 198 ILE A CA 1
ATOM 1567 C C . ILE A 1 198 ? -5.572 -1.712 -8.704 1.00 96.75 198 ILE A C 1
ATOM 1569 O O . ILE A 1 198 ? -5.458 -0.651 -8.085 1.00 96.75 198 ILE A O 1
ATOM 1573 N N . ILE A 1 199 ? -4.536 -2.419 -9.128 1.00 96.81 199 ILE A N 1
ATOM 1574 C CA . ILE A 1 199 ? -3.138 -2.003 -9.021 1.00 96.81 199 ILE A CA 1
ATOM 1575 C C . ILE A 1 199 ? -2.541 -1.883 -10.420 1.00 96.81 199 ILE A C 1
ATOM 1577 O O . ILE A 1 199 ? -2.946 -2.586 -11.348 1.00 96.81 199 ILE A O 1
ATOM 1581 N N . ALA A 1 200 ? -1.574 -0.990 -10.569 1.00 95.62 200 ALA A N 1
ATOM 1582 C CA . ALA A 1 200 ? -0.772 -0.865 -11.775 1.00 95.62 200 ALA A CA 1
ATOM 1583 C C . ALA A 1 200 ? 0.665 -1.259 -11.446 1.00 95.62 200 ALA A C 1
ATOM 1585 O O . ALA A 1 200 ? 1.201 -0.814 -10.433 1.00 95.62 200 ALA A O 1
ATOM 1586 N N . GLU A 1 201 ? 1.297 -2.062 -12.296 1.00 95.44 201 GLU A N 1
ATOM 1587 C CA . GLU A 1 201 ? 2.705 -2.431 -12.162 1.00 95.44 201 GLU A CA 1
ATOM 1588 C C . GLU A 1 201 ? 3.404 -2.309 -13.510 1.00 95.44 201 GLU A C 1
ATOM 1590 O O . GLU A 1 201 ? 2.926 -2.826 -14.523 1.00 95.44 201 GLU A O 1
ATOM 1595 N N . LYS A 1 202 ? 4.560 -1.650 -13.515 1.00 93.06 202 LYS A N 1
ATOM 1596 C CA . LYS A 1 202 ? 5.466 -1.624 -14.659 1.00 93.06 202 LYS A CA 1
ATOM 1597 C C . LYS A 1 202 ? 6.576 -2.647 -14.452 1.00 93.06 202 LYS A C 1
ATOM 1599 O O . LYS A 1 202 ? 7.251 -2.636 -13.423 1.00 93.06 202 LYS A O 1
ATOM 1604 N N . LEU A 1 203 ? 6.785 -3.527 -15.429 1.00 84.06 203 LEU A N 1
ATOM 1605 C CA . LEU A 1 203 ? 7.892 -4.482 -15.368 1.00 84.06 203 LEU A CA 1
ATOM 1606 C C . LEU A 1 203 ? 9.221 -3.748 -15.576 1.00 84.06 203 LEU A C 1
ATOM 1608 O O . LEU A 1 203 ? 9.331 -2.871 -16.440 1.00 84.06 203 LEU A O 1
ATOM 1612 N N . TYR A 1 204 ? 10.231 -4.122 -14.789 1.00 83.25 204 TYR A N 1
ATOM 1613 C CA . TYR A 1 204 ? 11.582 -3.572 -14.906 1.00 83.25 204 TYR A CA 1
ATOM 1614 C C . TYR A 1 204 ? 12.116 -3.771 -16.332 1.00 83.25 204 TYR A C 1
ATOM 1616 O O . TYR A 1 204 ? 11.892 -4.823 -16.927 1.00 83.25 204 TYR A O 1
ATOM 1624 N N . ASP A 1 205 ? 12.778 -2.750 -16.879 1.00 86.44 205 ASP A N 1
ATOM 1625 C CA . ASP A 1 205 ? 13.302 -2.710 -18.255 1.00 86.44 205 ASP A CA 1
ATOM 1626 C C . ASP A 1 205 ? 12.269 -2.851 -19.387 1.00 86.44 205 ASP A C 1
ATOM 1628 O O . ASP A 1 205 ? 12.631 -3.091 -20.539 1.00 86.44 205 ASP A O 1
ATOM 1632 N N . THR A 1 206 ? 10.982 -2.642 -19.103 1.00 87.62 206 THR A N 1
ATOM 1633 C CA . THR A 1 206 ? 9.939 -2.629 -20.137 1.00 87.62 206 THR A CA 1
ATOM 1634 C C . THR A 1 206 ? 9.263 -1.265 -20.245 1.00 87.62 206 THR A C 1
ATOM 1636 O O . THR A 1 206 ? 9.250 -0.461 -19.308 1.00 87.62 206 THR A O 1
ATOM 1639 N N . GLN A 1 207 ? 8.656 -1.008 -21.401 1.00 88.56 207 GLN A N 1
ATOM 1640 C CA . GLN A 1 207 ? 7.677 0.070 -21.575 1.00 88.56 207 GLN A CA 1
ATOM 1641 C C . GLN A 1 207 ? 6.257 -0.393 -21.217 1.00 88.56 207 GLN A C 1
ATOM 1643 O O . GLN A 1 207 ? 5.295 0.328 -21.453 1.00 88.56 207 GLN A O 1
ATOM 1648 N N . GLU A 1 208 ? 6.107 -1.587 -20.645 1.00 92.62 208 GLU A N 1
ATOM 1649 C CA . GLU A 1 208 ? 4.809 -2.201 -20.403 1.00 92.62 208 GLU A CA 1
ATOM 1650 C C . GLU A 1 208 ? 4.309 -1.900 -18.991 1.00 92.62 208 GLU A C 1
ATOM 1652 O O . GLU A 1 208 ? 4.984 -2.168 -17.994 1.00 92.62 208 GLU A O 1
ATOM 1657 N N . ILE A 1 209 ? 3.090 -1.373 -18.907 1.00 93.81 209 ILE A N 1
ATOM 1658 C CA . ILE A 1 209 ? 2.338 -1.226 -17.664 1.00 93.81 209 ILE A CA 1
ATOM 1659 C C . ILE A 1 209 ? 1.175 -2.199 -17.703 1.00 93.81 209 ILE A C 1
ATOM 1661 O O . ILE A 1 209 ? 0.324 -2.130 -18.589 1.00 93.81 209 ILE A O 1
ATOM 1665 N N . SER A 1 210 ? 1.127 -3.087 -16.719 1.00 95.31 210 SER A N 1
ATOM 1666 C CA . SER A 1 210 ? 0.022 -4.016 -16.532 1.00 95.31 210 SER A CA 1
ATOM 1667 C C . SER A 1 210 ? -0.875 -3.550 -15.395 1.00 95.31 210 SER A C 1
ATOM 1669 O O . SER A 1 210 ? -0.404 -3.139 -14.335 1.00 95.31 210 SER A O 1
ATOM 1671 N N . PHE A 1 211 ? -2.179 -3.628 -15.622 1.00 96.56 211 PHE A N 1
ATOM 1672 C CA . PHE A 1 211 ? -3.207 -3.393 -14.620 1.00 96.56 211 PHE A CA 1
ATOM 1673 C C . PHE A 1 211 ? -3.733 -4.734 -14.141 1.00 96.56 211 PHE A C 1
ATOM 1675 O O . PHE A 1 211 ? -4.053 -5.606 -14.954 1.00 96.56 211 PHE A O 1
ATOM 1682 N N . TYR A 1 212 ? -3.853 -4.881 -12.828 1.00 97.31 212 TYR A N 1
ATOM 1683 C CA . TYR A 1 212 ? -4.333 -6.103 -12.205 1.00 97.31 212 TYR A CA 1
ATOM 1684 C C . TYR A 1 212 ? -5.484 -5.811 -11.261 1.00 97.31 212 TYR A C 1
ATOM 1686 O O . TYR A 1 212 ? -5.506 -4.767 -10.616 1.00 97.31 212 TYR A O 1
ATOM 1694 N N . ILE A 1 213 ? -6.388 -6.778 -11.129 1.00 98.00 213 ILE A N 1
ATOM 1695 C CA . ILE A 1 213 ? -7.238 -6.903 -9.949 1.00 98.00 213 ILE A CA 1
ATOM 1696 C C . ILE A 1 213 ? -6.472 -7.760 -8.948 1.00 98.00 213 ILE A C 1
ATOM 1698 O O . ILE A 1 213 ? -6.180 -8.923 -9.228 1.00 98.00 213 ILE A O 1
ATOM 1702 N N . LEU A 1 214 ? -6.150 -7.185 -7.796 1.00 98.19 214 LEU A N 1
ATOM 1703 C CA . LEU A 1 214 ? -5.679 -7.911 -6.627 1.00 98.19 214 LEU A CA 1
ATOM 1704 C C . LEU A 1 214 ? -6.865 -8.144 -5.692 1.00 98.19 214 LEU A C 1
ATOM 1706 O O . LEU A 1 214 ? -7.496 -7.192 -5.236 1.00 98.19 214 LEU A O 1
ATOM 1710 N N . ASP A 1 215 ? -7.151 -9.405 -5.402 1.00 98.19 215 ASP A N 1
ATOM 1711 C CA . ASP A 1 215 ? -8.095 -9.819 -4.373 1.00 98.19 215 ASP A CA 1
ATOM 1712 C C . ASP A 1 215 ? -7.346 -9.970 -3.041 1.00 98.19 215 ASP A C 1
ATOM 1714 O O . ASP A 1 215 ? -6.544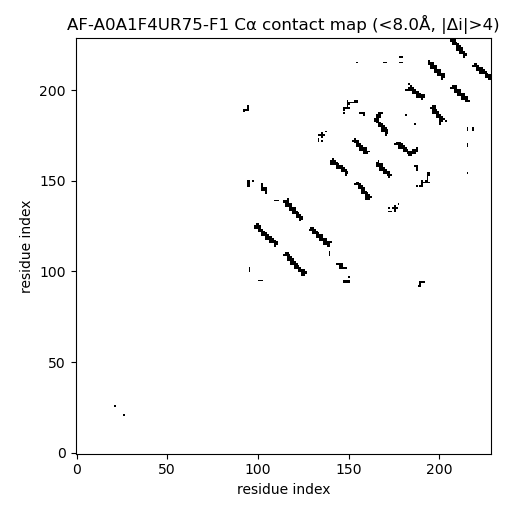 -10.883 -2.851 1.00 98.19 215 ASP A O 1
ATOM 1718 N N . ALA A 1 216 ? -7.586 -9.041 -2.123 1.00 97.75 216 ALA A N 1
ATOM 1719 C CA . ALA A 1 216 ? -6.922 -8.920 -0.833 1.00 97.75 216 ALA A CA 1
ATOM 1720 C C . ALA A 1 216 ? -7.354 -9.995 0.184 1.00 97.75 216 ALA A C 1
ATOM 1722 O O . ALA A 1 216 ? -6.681 -10.209 1.195 1.00 97.75 216 ALA A O 1
ATOM 1723 N N . GLU A 1 217 ? -8.473 -10.686 -0.047 1.00 97.44 217 GLU A N 1
ATOM 1724 C CA . GLU A 1 217 ? -8.911 -11.793 0.805 1.00 97.44 217 GLU A CA 1
ATOM 1725 C C . GLU A 1 217 ? -8.141 -13.075 0.479 1.00 97.44 217 GLU A C 1
ATOM 1727 O O . GLU A 1 217 ? -7.642 -13.755 1.380 1.00 97.44 217 GLU A O 1
ATOM 1732 N N . THR A 1 218 ? -8.006 -13.370 -0.812 1.00 97.69 218 THR A N 1
ATOM 1733 C CA . THR A 1 218 ? -7.361 -14.583 -1.332 1.00 97.69 218 THR A CA 1
ATOM 1734 C C . THR A 1 218 ? -5.887 -14.392 -1.688 1.00 97.69 218 THR A C 1
ATOM 1736 O O . THR A 1 218 ? -5.185 -15.374 -1.925 1.00 97.69 218 THR A O 1
ATOM 1739 N N . ASN A 1 219 ? -5.417 -13.144 -1.720 1.00 97.19 219 ASN A N 1
ATOM 1740 C CA . ASN A 1 219 ? -4.120 -12.731 -2.254 1.00 97.19 219 ASN A CA 1
ATOM 1741 C C . ASN A 1 219 ? -3.882 -13.213 -3.699 1.00 97.19 219 ASN A C 1
ATOM 1743 O O . ASN A 1 219 ? -2.783 -13.633 -4.065 1.00 97.19 219 ASN A O 1
ATOM 1747 N N . SER A 1 220 ? -4.940 -13.215 -4.514 1.00 97.69 220 SER A N 1
ATOM 1748 C CA . SER A 1 220 ? -4.870 -13.611 -5.921 1.00 97.69 220 SER A CA 1
ATOM 1749 C C . SER A 1 220 ? -4.814 -12.382 -6.825 1.00 97.69 220 SER A C 1
ATOM 1751 O O . SER A 1 220 ? -5.455 -11.367 -6.557 1.00 97.69 220 SER A O 1
ATOM 1753 N N . LYS A 1 221 ? -4.019 -12.458 -7.897 1.00 96.50 221 LYS A N 1
ATOM 1754 C CA . LYS A 1 221 ? -3.795 -11.349 -8.830 1.00 96.50 221 LYS A CA 1
ATOM 1755 C C . LYS A 1 221 ? -4.195 -11.770 -10.243 1.00 96.50 221 LYS A C 1
ATOM 1757 O O . LYS A 1 221 ? -3.700 -12.775 -10.752 1.00 96.50 221 LYS A O 1
ATOM 1762 N N . GLN A 1 222 ? -5.075 -11.001 -10.879 1.00 97.19 222 GLN A N 1
ATOM 1763 C CA . GLN A 1 222 ? -5.555 -11.238 -12.242 1.00 97.19 222 GLN A CA 1
ATOM 1764 C C . GLN A 1 222 ? -5.211 -10.049 -13.137 1.00 97.19 222 GLN A C 1
ATOM 1766 O O . GLN A 1 222 ? -5.584 -8.921 -12.828 1.00 97.19 222 GLN A O 1
ATOM 1771 N N . VAL A 1 223 ? -4.543 -10.300 -14.266 1.00 96.00 223 VAL A N 1
ATOM 1772 C CA . VAL A 1 223 ? -4.281 -9.271 -15.285 1.00 96.00 223 VAL A CA 1
ATOM 1773 C C . VAL A 1 223 ? -5.603 -8.843 -15.926 1.00 96.00 223 VAL A C 1
ATOM 1775 O O . VAL A 1 223 ? -6.375 -9.690 -16.374 1.00 96.00 223 VAL A O 1
ATOM 1778 N N . ILE A 1 224 ? -5.840 -7.535 -15.992 1.00 95.44 224 ILE A N 1
ATOM 1779 C CA . ILE A 1 224 ? -6.963 -6.930 -16.720 1.00 95.44 224 ILE A CA 1
ATOM 1780 C C . ILE A 1 224 ? -6.503 -6.506 -18.114 1.00 95.44 224 ILE A C 1
ATOM 1782 O O . ILE A 1 224 ? -7.160 -6.793 -19.110 1.00 95.44 224 ILE A O 1
ATOM 1786 N N . SER A 1 225 ? -5.372 -5.801 -18.181 1.00 93.88 225 SER A N 1
ATOM 1787 C CA . SER A 1 225 ? -4.857 -5.206 -19.414 1.00 93.88 225 SER A CA 1
ATOM 1788 C C . SER A 1 225 ? -3.375 -4.874 -19.290 1.00 93.88 225 SER A C 1
ATOM 1790 O O . SER A 1 225 ? -2.919 -4.519 -18.202 1.00 93.88 225 SER A O 1
ATOM 1792 N N . THR A 1 226 ? -2.668 -4.863 -20.417 1.00 93.88 226 THR A N 1
ATOM 1793 C CA . THR A 1 226 ? -1.282 -4.390 -20.519 1.00 93.88 226 THR A CA 1
ATOM 1794 C C . THR A 1 226 ? -1.193 -3.324 -21.605 1.00 93.88 226 THR A C 1
ATOM 1796 O O . THR A 1 226 ? -1.731 -3.506 -22.696 1.00 93.88 226 THR A O 1
ATOM 1799 N N . LEU A 1 227 ? -0.541 -2.204 -21.296 1.00 91.00 227 LEU A N 1
ATOM 1800 C CA . LEU A 1 227 ? -0.339 -1.072 -22.197 1.00 91.00 227 LEU A CA 1
ATOM 1801 C C . LEU A 1 227 ? 1.155 -0.831 -22.406 1.00 91.00 227 LEU A C 1
ATOM 1803 O O . LEU A 1 227 ? 1.922 -0.877 -21.448 1.00 91.00 227 LEU A O 1
ATOM 1807 N N . THR A 1 228 ? 1.551 -0.513 -23.635 1.00 91.19 228 THR A N 1
ATOM 1808 C CA . THR A 1 228 ? 2.911 -0.063 -23.964 1.00 91.19 228 THR A CA 1
ATOM 1809 C C . THR A 1 228 ? 2.953 1.468 -23.953 1.00 91.19 228 THR A C 1
ATOM 1811 O O . THR A 1 228 ? 2.113 2.098 -24.598 1.00 91.19 228 THR A O 1
ATOM 1814 N N . GLN A 1 229 ? 3.887 2.052 -23.198 1.00 78.62 229 GLN A N 1
ATOM 1815 C CA . GLN A 1 229 ? 4.132 3.500 -23.108 1.00 78.62 229 GLN A CA 1
ATOM 1816 C C . GLN A 1 229 ? 5.105 4.017 -24.161 1.00 78.62 229 GLN A C 1
ATOM 1818 O O . GLN A 1 229 ? 6.144 3.356 -24.371 1.00 78.62 229 GLN A O 1
#

Radius of gyration: 28.04 Å; Cα contacts (8 Å, |Δi|>4): 357; chains: 1; bounding box: 50×64×105 Å

Organism: NCBI:txid1802614

Secondary structure (DSSP, 8-state):
-----------------------HHHHHHHHHHHHHHHHHHHHHHHHT---PPPPP-PPPPPPPPPP----PPPPPP-----------------TTTTS-EEEEEEEEEEETTTTEEEEEEEEEETTT--EEEEEEEE---SEE---EE-TTSSEEEEEEEETTEEEEEEEETTT--EEEE--TTEEEEEESSSSEEEEEEEPTT-SEEEEEEEETTTTEEEEEEEEE-

Foldseek 3Di:
DDDDDDDDDDPPDDDPDDDDDPDPVNVVVVVVVVVVVVVVVVVVVVVPDPDDDDDDDDDDDDDDDDDDDDDDDDDDDDPPPPPDPPDPPPDDQDQVVVFAWAKDKDWDDADPVVQKTWMKIWIAGPPPRDIDIAIAIDGDFPDWDGWHAAHVRQKIKIFTHHPRFIKMWIAGRHHNHTQDIADGPKDFRHHPHRFWTWIWHDDPPFQKIWIWIQGSVVRDIGTPDIDGD

pLDDT: mean 78.3, std 21.61, range [26.98, 98.19]

Solvent-accessible surface area (backbone atoms only — not comparable to full-atom values): 14035 Å² total; per-residue (Å²): 133,88,84,86,83,81,87,80,83,80,79,78,82,79,77,80,78,85,69,83,80,75,52,68,67,58,54,53,51,52,52,51,54,53,52,52,53,52,51,52,52,53,52,54,56,60,74,62,59,77,81,73,75,84,76,79,84,72,84,80,82,81,86,77,86,76,80,89,73,83,82,72,89,78,78,85,75,84,85,76,79,75,81,72,78,76,75,83,78,82,70,82,87,50,40,51,66,91,55,60,50,52,56,45,69,45,84,74,48,78,37,80,94,74,46,32,21,38,32,40,39,38,41,38,36,69,84,77,69,51,72,48,76,35,72,30,67,44,65,65,58,80,43,74,48,73,52,40,36,18,80,76,60,49,28,36,32,31,32,34,26,49,96,91,30,35,13,21,42,33,27,32,46,91,76,23,43,78,66,50,70,50,56,62,54,15,36,63,66,37,45,81,41,58,47,34,29,36,34,37,39,34,51,87,99,52,55,41,38,35,33,27,42,36,30,65,82,79,70,45,77,42,82,76,48,74,47,79,111

Mean predicted aligned error: 17.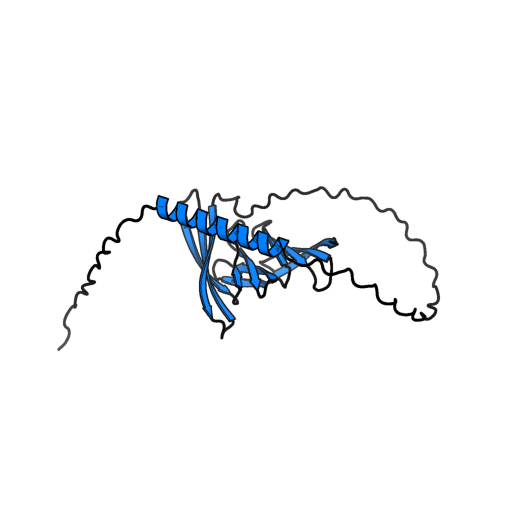66 Å

Nearest PDB structures (foldseek):
  6pnv-assembly1_A  TM=5.315E-01  e=1.610E-03  Salmonella enterica subsp. enterica serovar Typhimurium str. LT2-4
  2ivz-assembly2_B  TM=5.290E-01  e=2.687E-03  Escherichia coli
  2w8b-assembly1_A  TM=4.693E-01  e=1.188E-02  Escherichia coli
  4q1v-assembly1_B  TM=5.489E-01  e=1.022E-01  Bacteroides ovatus ATCC 8483
  6lqt-assembly1_AG  TM=4.768E-01  e=9.220E-02  Saccharomyces cerevisiae S288C

Sequence (229 aa):
MAMNEESVNQLKQIEPHATNGISWKTVAIISLVVSGLLFLLILALIARRPMLPPQPLGPLPLEVAQPEIKQNAMTPVPTKQETEKIDVFTFPSDAFFLREGEASVQSLSQNFDTDKELVELTLSGRRDKEERSYIITMPTFDDISEPKISFQEKYGCFSVSTSGYTGYYVFKIQDGKHIDTGKQYSNCVTWIDDHRVIIAEKLYDTQEISFYILDAETNSKQVISTLTQ